Protein AF-A0A7W3Z6T8-F1 (afdb_monomer_lite)

Sequence (327 aa):
MMQKFSSRNRSKIASLLFWIACPLLSFAQSLNQDEVTAVKMWLDEDGDSSLYIKVSAACNNYDSKRAFDYVGLPSSISLKLKNDLVDTTFVYEHPRFESSMLMFYSESVWFKNFEWKQAIFIPLFYCSQKHGATMPLSYLILFDQRMTVVHLTFQCKPEVWGSCKPVFKKRALKAQLTQLPADLQEDFVQYVEKTYTTREDLYPNHMTFKQKKYKDWNLASVVSLVEASYPHELLHRLHTFIEDQKWDLALAYLNEFEYLYVNAEGIVEIAGFRTSKQTYKEQANTMAERMSTQAELVMQQADQYVEQGDFQRAYSLYKAIVETTKP

pLDDT: mean 71.65, std 18.35, range [32.62, 97.56]

Foldseek 3Di:
DDDDDDPVPVVVVVVVCVVVVPPPPPPPPPPVWQKFWAKFWFQFPLGTKIKIKIWTNAADVQPVVCRCVQQVPWIKMKIWIDGPVDTDIDMDIDPRSNFKHKYFAPQPWDWDDDPRWIKIWGKIFIDGPDDDQKGKIWIFIDDPNDTQIFIWIWGFDPDQFTFIATPDDLVVRVVSVVVDDPVVSVVVSVCVRPQRTGNCSRVPNPDDDDRDDDPDPDCVCVLVNLVSHNLLVLLVVLLVCVVVVVLVSNVVSLVVQCVRAQDPVRFGHDGRADADDPVQLVVLVVVLVVCVPQVVVLSVVLNVCSSVRNSSNNSSSSVSSSVNVPD

Structure (mmCIF, N/CA/C/O backbone):
data_AF-A0A7W3Z6T8-F1
#
_entry.id   AF-A0A7W3Z6T8-F1
#
loop_
_atom_site.group_PDB
_atom_site.id
_atom_site.type_symbol
_atom_site.label_atom_id
_atom_site.label_alt_id
_atom_site.label_comp_id
_atom_site.label_asym_id
_atom_site.label_entity_id
_atom_site.label_seq_id
_atom_site.pdbx_PDB_ins_code
_atom_site.Cartn_x
_atom_site.Cartn_y
_atom_site.Cartn_z
_atom_site.occupancy
_atom_site.B_iso_or_equiv
_atom_site.auth_seq_id
_atom_site.auth_comp_id
_atom_site.auth_asym_id
_atom_site.auth_atom_id
_atom_site.pdbx_PDB_model_num
ATOM 1 N N . MET A 1 1 ? 87.100 -26.359 9.145 1.00 40.19 1 MET A N 1
ATOM 2 C CA . MET A 1 1 ? 86.023 -26.284 8.130 1.00 40.19 1 MET A CA 1
ATOM 3 C C . MET A 1 1 ? 84.772 -25.721 8.788 1.00 40.19 1 MET A C 1
ATOM 5 O O . MET A 1 1 ? 84.290 -26.342 9.721 1.00 40.19 1 MET A O 1
ATOM 9 N N . MET A 1 2 ? 84.256 -24.570 8.344 1.00 37.75 2 MET A N 1
ATOM 10 C CA . MET A 1 2 ? 82.961 -24.039 8.803 1.00 37.75 2 MET A CA 1
ATOM 11 C C . MET A 1 2 ? 81.944 -24.174 7.667 1.00 37.75 2 MET A C 1
ATOM 13 O O . MET A 1 2 ? 82.110 -23.550 6.619 1.00 37.75 2 MET A O 1
ATOM 17 N N . GLN A 1 3 ? 80.907 -24.992 7.851 1.00 41.53 3 GLN A N 1
ATOM 18 C CA . GLN A 1 3 ? 79.812 -25.091 6.885 1.00 41.53 3 GLN A CA 1
ATOM 19 C C . GLN A 1 3 ? 78.864 -23.896 7.044 1.00 41.53 3 GLN A C 1
ATOM 21 O O . GLN A 1 3 ? 78.295 -23.667 8.110 1.00 41.53 3 GLN A O 1
ATOM 26 N N . LYS A 1 4 ? 78.685 -23.127 5.964 1.00 43.84 4 LYS A N 1
ATOM 27 C CA . LYS A 1 4 ? 77.699 -22.041 5.898 1.00 43.84 4 LYS A CA 1
ATOM 28 C C . LYS A 1 4 ? 76.288 -22.635 5.881 1.00 43.84 4 LYS A C 1
ATOM 30 O O . LYS A 1 4 ? 75.939 -23.351 4.944 1.00 43.84 4 LYS A O 1
ATOM 35 N N . PHE A 1 5 ? 75.465 -22.297 6.873 1.00 43.94 5 PHE A N 1
ATOM 36 C CA . PHE A 1 5 ? 74.044 -22.647 6.861 1.00 43.94 5 PHE A CA 1
ATOM 37 C C . PHE A 1 5 ? 73.329 -21.978 5.676 1.00 43.94 5 PHE A C 1
ATOM 39 O O . PHE A 1 5 ? 73.454 -20.776 5.445 1.00 43.94 5 PHE A O 1
ATOM 46 N N . SER A 1 6 ? 72.593 -22.785 4.910 1.00 46.56 6 SER A N 1
ATOM 47 C CA . SER A 1 6 ? 71.983 -22.387 3.639 1.00 46.56 6 SER A CA 1
ATOM 48 C C . SER A 1 6 ? 70.834 -21.390 3.820 1.00 46.56 6 SER A C 1
ATOM 50 O O . SER A 1 6 ? 69.877 -21.637 4.555 1.00 46.56 6 SER A O 1
ATOM 52 N N . SER A 1 7 ? 70.877 -20.286 3.070 1.00 53.38 7 SER A N 1
ATOM 53 C CA . SER A 1 7 ? 69.862 -19.222 3.078 1.00 53.38 7 SER A CA 1
ATOM 54 C C . SER A 1 7 ? 68.507 -19.625 2.470 1.00 53.38 7 SE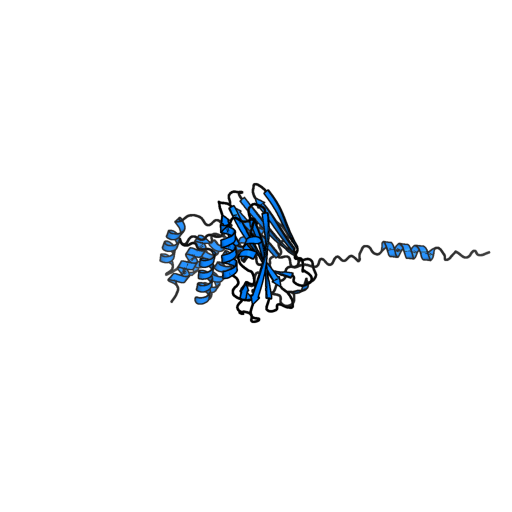R A C 1
ATOM 56 O O . SER A 1 7 ? 67.542 -18.867 2.576 1.00 53.38 7 SER A O 1
ATOM 58 N N . ARG A 1 8 ? 68.387 -20.822 1.873 1.00 47.34 8 ARG A N 1
ATOM 59 C CA . ARG A 1 8 ? 67.175 -21.267 1.152 1.00 47.34 8 ARG A CA 1
ATOM 60 C C . ARG A 1 8 ? 65.932 -21.503 2.023 1.00 47.34 8 ARG A C 1
ATOM 62 O O . ARG A 1 8 ? 64.832 -21.476 1.478 1.00 47.34 8 ARG A O 1
ATOM 69 N N . ASN A 1 9 ? 66.061 -21.673 3.343 1.00 49.31 9 ASN A N 1
ATOM 70 C CA . ASN A 1 9 ? 64.903 -21.951 4.211 1.00 49.31 9 ASN A CA 1
ATOM 71 C C . ASN A 1 9 ? 64.185 -20.709 4.770 1.00 49.31 9 ASN A C 1
ATOM 73 O O . ASN A 1 9 ? 63.045 -20.837 5.208 1.00 49.31 9 ASN A O 1
ATOM 77 N N . ARG A 1 10 ? 64.772 -19.502 4.725 1.00 49.59 10 ARG A N 1
ATOM 78 C CA . ARG A 1 10 ? 64.088 -18.292 5.239 1.00 49.59 10 ARG A CA 1
ATOM 79 C C . ARG A 1 10 ? 62.967 -17.790 4.321 1.00 49.59 10 ARG A C 1
ATOM 81 O O . ARG A 1 10 ? 61.961 -17.297 4.814 1.00 49.59 10 ARG A O 1
ATOM 88 N N . SER A 1 11 ? 63.103 -17.973 3.005 1.00 49.12 11 SER A N 1
ATOM 89 C CA . SER A 1 11 ? 62.093 -17.545 2.024 1.00 49.12 11 SER A CA 1
ATOM 90 C C . SER A 1 11 ? 60.765 -18.305 2.168 1.00 49.12 11 SER A C 1
ATOM 92 O O . SER A 1 11 ? 59.710 -17.679 2.149 1.00 49.12 11 SER A O 1
ATOM 94 N N . LYS A 1 12 ? 60.798 -19.628 2.389 1.00 48.47 12 LYS A N 1
ATOM 95 C CA . LYS A 1 12 ? 59.576 -20.453 2.449 1.00 48.47 12 LYS A CA 1
ATOM 96 C C . LYS A 1 12 ? 58.723 -20.232 3.706 1.00 48.47 12 LYS A C 1
ATOM 98 O O . LYS A 1 12 ? 57.516 -20.436 3.654 1.00 48.47 12 LYS A O 1
ATOM 103 N N . ILE A 1 13 ? 59.329 -19.801 4.815 1.00 54.72 13 ILE A N 1
ATOM 104 C CA . ILE A 1 13 ? 58.609 -19.545 6.075 1.00 54.72 13 ILE A CA 1
ATOM 105 C C . ILE A 1 13 ? 57.831 -18.220 5.999 1.00 54.72 13 ILE A C 1
ATOM 107 O O . ILE A 1 13 ? 56.689 -18.155 6.447 1.00 54.72 13 ILE A O 1
ATOM 111 N N . ALA A 1 14 ? 58.396 -17.192 5.354 1.00 52.91 14 ALA A N 1
ATOM 112 C CA . ALA A 1 14 ? 57.699 -15.925 5.120 1.00 52.91 14 ALA A CA 1
ATOM 113 C C . ALA A 1 14 ? 56.457 -16.095 4.219 1.00 52.91 14 ALA A C 1
ATOM 115 O O . ALA A 1 14 ? 55.422 -15.485 4.475 1.00 52.91 14 ALA A O 1
ATOM 116 N N . SER A 1 15 ? 56.531 -16.969 3.207 1.00 52.62 15 SER A N 1
ATOM 117 C CA . SER A 1 15 ? 55.402 -17.253 2.309 1.00 52.62 15 SER A CA 1
ATOM 118 C C . SER A 1 15 ? 54.229 -17.958 2.998 1.00 52.62 15 SER A C 1
ATOM 120 O O . SER A 1 15 ? 53.085 -17.661 2.668 1.00 52.62 15 SER A O 1
ATOM 122 N N . LEU A 1 16 ? 54.480 -18.862 3.957 1.00 49.38 16 LEU A N 1
ATOM 123 C CA . LEU A 1 16 ? 53.397 -19.537 4.690 1.00 49.38 16 LEU A CA 1
ATOM 124 C C . LEU A 1 16 ? 52.656 -18.588 5.642 1.00 49.38 16 LEU A C 1
ATOM 126 O O . LEU A 1 16 ? 51.436 -18.662 5.752 1.00 49.38 16 LEU A O 1
ATOM 130 N N . LEU A 1 17 ? 53.372 -17.676 6.306 1.00 50.19 17 LEU A N 1
ATOM 131 C CA . LEU A 1 17 ? 52.754 -16.730 7.241 1.00 50.19 17 LEU A CA 1
ATOM 132 C C . LEU A 1 17 ? 51.829 -15.726 6.537 1.00 50.19 17 LEU A C 1
ATOM 134 O O . LEU A 1 17 ? 50.798 -15.367 7.097 1.00 50.19 17 LEU A O 1
ATOM 138 N N . PHE A 1 18 ? 52.130 -15.338 5.293 1.00 47.62 18 PHE A N 1
ATOM 139 C CA . PHE A 1 18 ? 51.265 -14.437 4.519 1.00 47.62 18 PHE A CA 1
ATOM 140 C C . PHE A 1 18 ? 49.927 -15.084 4.106 1.00 47.62 18 PHE A C 1
ATOM 142 O O . PHE A 1 18 ? 48.924 -14.389 3.977 1.00 47.62 18 PHE A O 1
ATOM 149 N N . TRP A 1 19 ? 49.888 -16.413 3.951 1.00 47.66 19 TRP A N 1
ATOM 150 C CA . TRP A 1 19 ? 48.656 -17.161 3.655 1.00 47.66 19 TRP A CA 1
ATOM 151 C C . TRP A 1 19 ? 47.829 -17.505 4.901 1.00 47.66 19 TRP A C 1
ATOM 153 O O . TRP A 1 19 ? 46.618 -17.667 4.801 1.00 47.66 19 TRP A O 1
ATOM 163 N N . ILE A 1 20 ? 48.454 -17.584 6.079 1.00 51.84 20 ILE A N 1
ATOM 164 C CA . ILE A 1 20 ? 47.760 -17.872 7.348 1.00 51.84 20 ILE A CA 1
ATOM 165 C C . ILE A 1 20 ? 47.212 -16.583 7.998 1.00 51.84 20 ILE A C 1
ATOM 167 O O . ILE A 1 20 ? 46.232 -16.634 8.737 1.00 51.84 20 ILE A O 1
ATOM 171 N N . ALA A 1 21 ? 47.787 -15.415 7.693 1.00 45.81 21 ALA A N 1
ATOM 172 C CA . ALA A 1 21 ? 47.420 -14.134 8.307 1.00 45.81 21 ALA A CA 1
ATOM 173 C C . ALA A 1 21 ? 46.297 -13.342 7.597 1.00 45.81 21 ALA A C 1
ATOM 175 O O . ALA A 1 21 ? 46.025 -12.215 8.005 1.00 45.81 21 ALA A O 1
ATOM 176 N N . CYS A 1 22 ? 45.638 -13.886 6.562 1.00 48.16 22 CYS A N 1
ATOM 177 C CA . CYS A 1 22 ? 44.623 -13.151 5.784 1.00 48.16 22 CYS A CA 1
ATOM 178 C C . CYS A 1 22 ? 43.177 -13.726 5.704 1.00 48.16 22 CYS A C 1
ATOM 180 O O . CYS A 1 22 ? 42.496 -13.446 4.719 1.00 48.16 22 CYS A O 1
ATOM 182 N N . PRO A 1 23 ? 42.623 -14.456 6.701 1.00 43.19 23 PRO A N 1
ATOM 183 C CA . PRO A 1 23 ? 41.180 -14.730 6.744 1.00 43.19 23 PRO A CA 1
ATOM 184 C C . PRO A 1 23 ? 40.357 -13.629 7.452 1.00 43.19 23 PRO A C 1
ATOM 186 O O . PRO A 1 23 ? 39.137 -13.732 7.507 1.00 43.19 23 PRO A O 1
ATOM 189 N N . LEU A 1 24 ? 40.990 -12.583 8.007 1.00 45.53 24 LEU A N 1
ATOM 190 C CA . LEU A 1 24 ? 40.349 -11.624 8.932 1.00 45.53 24 LEU A CA 1
ATOM 191 C C . LEU A 1 24 ? 40.159 -10.192 8.397 1.00 45.53 24 LEU A C 1
ATOM 193 O O . LEU A 1 24 ? 39.730 -9.322 9.148 1.00 45.53 24 LEU A O 1
ATOM 197 N N . LEU A 1 25 ? 40.430 -9.935 7.110 1.00 40.38 25 LEU A N 1
ATOM 198 C CA . LEU A 1 25 ? 40.068 -8.664 6.450 1.00 40.38 25 LEU A CA 1
ATOM 199 C C . LEU A 1 25 ? 38.878 -8.781 5.491 1.00 40.38 25 LEU A C 1
ATOM 201 O O . LEU A 1 25 ? 38.526 -7.811 4.827 1.00 40.38 25 LEU A O 1
ATOM 205 N N . SER A 1 26 ? 38.155 -9.904 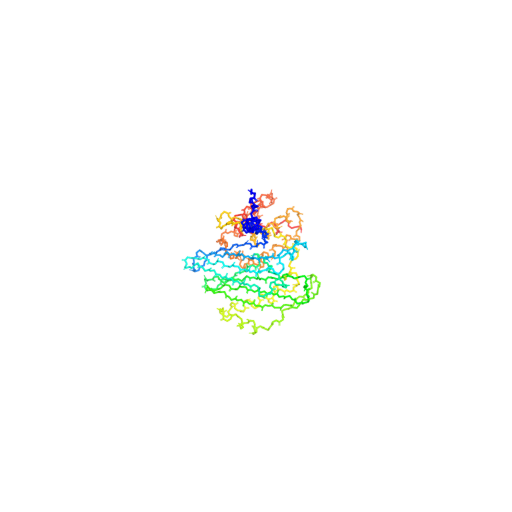5.538 1.00 37.19 26 SER A N 1
ATOM 206 C CA . SER A 1 26 ? 36.713 -9.871 5.275 1.00 37.19 26 SER A CA 1
ATOM 207 C C . SER A 1 26 ? 35.999 -9.253 6.479 1.00 37.19 26 SER A C 1
ATOM 209 O O . SER A 1 26 ? 35.209 -9.907 7.159 1.00 37.19 26 SER A O 1
ATOM 211 N N . PHE A 1 27 ? 36.241 -7.957 6.713 1.00 36.41 27 PHE A N 1
ATOM 212 C CA . PHE A 1 27 ? 35.174 -7.117 7.236 1.00 36.41 27 PHE A CA 1
ATOM 213 C C . PHE A 1 27 ? 34.087 -7.132 6.166 1.00 36.41 27 PHE A C 1
ATOM 215 O O . PHE A 1 27 ? 34.045 -6.279 5.280 1.00 36.41 27 PHE A O 1
ATOM 222 N N . ALA A 1 28 ? 33.192 -8.114 6.269 1.00 35.88 28 ALA A N 1
ATOM 223 C CA . ALA A 1 28 ? 31.817 -7.893 5.897 1.00 35.88 28 ALA A CA 1
ATOM 224 C C . ALA A 1 28 ? 31.362 -6.709 6.753 1.00 35.88 28 ALA A C 1
ATOM 226 O O . ALA A 1 28 ? 30.922 -6.874 7.891 1.00 35.88 28 ALA A O 1
ATOM 227 N N . GLN A 1 29 ? 31.544 -5.495 6.226 1.00 32.81 29 GLN A N 1
ATOM 228 C CA . GLN A 1 29 ? 30.722 -4.381 6.636 1.00 32.81 29 GLN A CA 1
ATOM 229 C C . GLN A 1 29 ? 29.305 -4.885 6.412 1.00 32.81 29 GLN A C 1
ATOM 231 O O . GLN A 1 29 ? 28.879 -5.051 5.268 1.00 32.81 29 GLN A O 1
ATOM 236 N N . SER A 1 30 ? 28.604 -5.198 7.501 1.00 38.06 30 SER A N 1
ATOM 237 C CA . SER A 1 30 ? 27.161 -5.297 7.463 1.00 38.06 30 SER A CA 1
ATOM 238 C C . SER A 1 30 ? 26.685 -3.895 7.117 1.00 38.06 30 SER A C 1
ATOM 240 O O . SER A 1 30 ? 26.469 -3.056 7.991 1.00 38.06 30 SER A O 1
ATOM 242 N N . LEU A 1 31 ? 26.614 -3.624 5.809 1.00 42.00 31 LEU A N 1
ATOM 243 C CA . LEU A 1 31 ? 25.870 -2.512 5.252 1.00 42.00 31 LEU A CA 1
ATOM 244 C C . LEU A 1 31 ? 24.518 -2.605 5.933 1.00 42.00 31 LEU A C 1
ATOM 246 O O . LEU A 1 31 ? 23.788 -3.579 5.754 1.00 42.00 31 LEU A O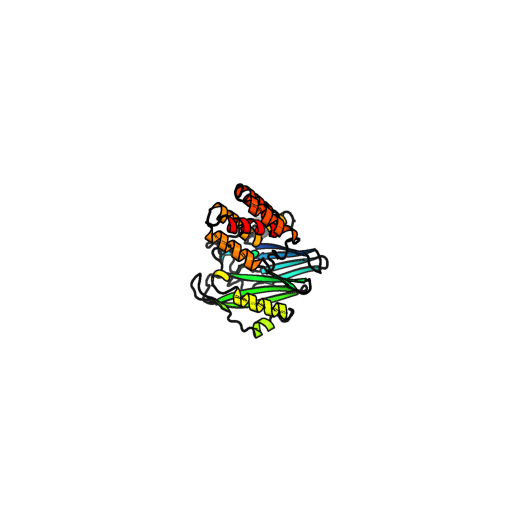 1
ATOM 250 N N . ASN A 1 32 ? 24.284 -1.658 6.839 1.00 44.72 32 ASN A N 1
ATOM 251 C CA . ASN A 1 32 ? 23.162 -1.669 7.760 1.00 44.72 32 ASN A CA 1
ATOM 252 C C . ASN A 1 32 ? 21.951 -1.168 6.981 1.00 44.72 32 ASN A C 1
ATOM 254 O O . ASN A 1 32 ? 21.430 -0.086 7.236 1.00 44.72 32 ASN A O 1
ATOM 258 N N . GLN A 1 33 ? 21.619 -1.946 5.952 1.00 55.56 33 GLN A N 1
ATOM 259 C CA . GLN A 1 33 ? 20.765 -1.588 4.846 1.00 55.56 33 GLN A CA 1
ATOM 260 C C . GLN A 1 33 ? 19.414 -1.186 5.415 1.00 55.56 33 GLN A C 1
ATOM 262 O O . GLN A 1 33 ? 18.925 -1.776 6.389 1.00 55.56 33 GLN A O 1
ATOM 267 N N . ASP A 1 34 ? 18.834 -0.127 4.869 1.00 60.03 34 ASP A N 1
ATOM 268 C CA . ASP A 1 34 ? 17.498 0.260 5.278 1.00 60.03 34 ASP A CA 1
ATOM 269 C C . ASP A 1 34 ? 16.515 -0.733 4.656 1.00 60.03 34 ASP A C 1
ATOM 271 O O . ASP A 1 34 ? 16.289 -0.792 3.446 1.00 60.03 34 ASP A O 1
ATOM 275 N N . GLU A 1 35 ? 16.038 -1.617 5.530 1.00 66.62 35 GLU A N 1
ATOM 276 C CA . GLU A 1 35 ? 15.013 -2.605 5.252 1.00 66.62 35 GLU A CA 1
ATOM 277 C C . GLU A 1 35 ? 13.684 -2.067 5.771 1.00 66.62 35 GLU A C 1
ATOM 279 O O . GLU A 1 35 ? 13.555 -1.765 6.962 1.00 66.62 35 GLU A O 1
ATOM 284 N N . VAL A 1 36 ? 12.683 -1.981 4.898 1.00 69.06 36 VAL A N 1
ATOM 285 C CA . VAL A 1 36 ? 11.308 -1.695 5.322 1.00 69.06 36 VAL A CA 1
ATOM 286 C C . VAL A 1 36 ? 10.607 -3.025 5.538 1.00 69.06 36 VAL A C 1
ATOM 288 O O . VAL A 1 36 ? 10.635 -3.896 4.671 1.00 69.06 36 VAL A O 1
ATOM 291 N N . THR A 1 37 ? 9.991 -3.194 6.703 1.00 67.94 37 THR A N 1
ATOM 292 C CA . THR A 1 37 ? 9.252 -4.407 7.063 1.00 67.94 37 THR A CA 1
ATOM 293 C C . THR A 1 37 ? 7.859 -4.036 7.545 1.00 67.94 37 THR A C 1
ATOM 295 O O . THR A 1 37 ? 7.690 -3.097 8.318 1.00 67.94 37 THR A O 1
ATOM 298 N N . ALA A 1 38 ? 6.856 -4.760 7.059 1.00 67.44 38 ALA A N 1
ATOM 299 C CA . ALA A 1 38 ? 5.456 -4.570 7.412 1.00 67.44 38 ALA A CA 1
ATOM 300 C C . ALA A 1 38 ? 4.749 -5.923 7.456 1.00 67.44 38 ALA A C 1
ATOM 302 O O . ALA A 1 38 ? 5.178 -6.876 6.809 1.00 67.44 38 ALA A O 1
ATOM 303 N N . VAL A 1 39 ? 3.654 -6.013 8.201 1.00 64.56 39 VAL A N 1
ATOM 304 C CA . VAL A 1 39 ? 2.819 -7.214 8.249 1.00 64.56 39 VAL A CA 1
ATOM 305 C C . VAL A 1 39 ? 1.359 -6.784 8.199 1.00 64.56 39 VAL A C 1
ATOM 307 O O . VAL A 1 39 ? 0.977 -5.786 8.808 1.00 64.56 39 VAL A O 1
ATOM 310 N N . LYS A 1 40 ? 0.550 -7.520 7.445 1.00 67.06 40 LYS A N 1
ATOM 311 C CA . LYS A 1 40 ? -0.906 -7.390 7.385 1.00 67.06 40 LYS A CA 1
ATOM 312 C C . LYS A 1 40 ? -1.511 -8.736 7.778 1.00 67.06 40 LYS A C 1
ATOM 314 O O . LYS A 1 40 ? -0.912 -9.772 7.507 1.00 67.06 40 LYS A O 1
ATOM 319 N N . MET A 1 41 ? -2.670 -8.734 8.415 1.00 62.47 41 MET A N 1
ATOM 320 C CA . MET A 1 41 ? -3.405 -9.944 8.804 1.00 62.47 41 MET A CA 1
ATOM 321 C C . MET A 1 41 ? -4.871 -9.733 8.458 1.00 62.47 41 MET A C 1
ATOM 323 O O . MET A 1 41 ? -5.297 -8.587 8.466 1.00 62.47 41 MET A O 1
ATOM 327 N N . TRP A 1 42 ? -5.625 -10.775 8.123 1.00 64.06 42 TRP A N 1
ATOM 328 C CA . TRP A 1 42 ? -7.067 -10.704 7.866 1.00 64.06 42 TRP A CA 1
ATOM 329 C C . TRP A 1 42 ? -7.713 -12.081 8.030 1.00 64.06 42 TRP A C 1
ATOM 331 O O . TRP A 1 42 ? -7.021 -13.082 8.164 1.00 64.06 42 TRP A O 1
ATOM 341 N N . LEU A 1 43 ? -9.043 -12.114 8.011 1.00 61.75 43 LEU A N 1
ATOM 342 C CA . LEU A 1 43 ? -9.836 -13.339 7.986 1.00 61.75 43 LEU A CA 1
ATOM 343 C C . LEU A 1 43 ? -10.633 -13.363 6.680 1.00 61.75 43 LEU A C 1
ATOM 345 O O . LEU A 1 43 ? -11.324 -12.389 6.366 1.00 61.75 43 LEU A O 1
ATOM 349 N N . ASP A 1 44 ? -10.513 -14.446 5.923 1.00 66.75 44 ASP A N 1
ATOM 350 C CA . ASP A 1 44 ? -11.252 -14.705 4.684 1.00 66.75 44 ASP A CA 1
ATOM 351 C C . ASP A 1 44 ? -11.614 -16.199 4.557 1.00 66.75 44 ASP A C 1
ATOM 353 O O . ASP A 1 44 ? -11.540 -16.933 5.544 1.00 66.75 44 ASP A O 1
ATOM 357 N N . GLU A 1 45 ? -12.082 -16.656 3.389 1.00 74.38 45 GLU A N 1
ATOM 358 C CA . GLU A 1 45 ? -12.453 -18.070 3.177 1.00 74.38 45 GLU A CA 1
ATOM 359 C C . GLU A 1 45 ? -11.283 -19.046 3.435 1.00 74.38 45 GLU A C 1
ATOM 361 O O . GLU A 1 45 ? -11.512 -20.173 3.878 1.00 74.38 45 GLU A O 1
ATOM 366 N N . ASP A 1 46 ? -10.035 -18.602 3.244 1.00 73.00 46 ASP A N 1
ATOM 367 C CA . ASP A 1 46 ? -8.824 -19.393 3.497 1.00 73.00 46 ASP A CA 1
ATOM 368 C C . ASP A 1 46 ? -8.393 -19.401 4.994 1.00 73.00 46 ASP A C 1
ATOM 370 O O . ASP A 1 46 ? -7.355 -19.982 5.336 1.00 73.00 46 ASP A O 1
ATOM 374 N N . GLY A 1 47 ? -9.170 -18.780 5.895 1.00 67.69 47 GLY A N 1
ATOM 375 C CA . GLY A 1 47 ? -8.944 -18.780 7.347 1.00 67.69 47 GLY A CA 1
ATOM 376 C C . GLY A 1 47 ? -8.172 -17.567 7.880 1.00 67.69 47 GLY A C 1
ATOM 377 O O . GLY A 1 47 ? -8.265 -16.464 7.334 1.00 67.69 47 GLY A O 1
ATOM 378 N N . ASP A 1 48 ? -7.440 -17.751 8.986 1.00 68.62 48 ASP A N 1
ATOM 379 C CA . ASP A 1 48 ? -6.627 -16.685 9.599 1.00 68.62 48 ASP A CA 1
ATOM 380 C C . ASP A 1 48 ? -5.373 -16.412 8.740 1.00 68.62 48 ASP A C 1
ATOM 382 O O . ASP A 1 48 ? -4.312 -17.031 8.877 1.00 68.62 48 ASP A O 1
ATOM 386 N N . SER A 1 49 ? -5.507 -15.452 7.829 1.00 72.38 49 SER A N 1
ATOM 387 C CA . SER A 1 49 ? -4.514 -15.077 6.829 1.00 72.38 49 SER A CA 1
ATOM 388 C C . SER A 1 49 ? -3.541 -13.996 7.327 1.00 72.38 49 SER A C 1
ATOM 390 O O . SER A 1 49 ? -3.884 -13.070 8.066 1.00 72.38 49 SER A O 1
ATOM 392 N N . SER A 1 50 ? -2.285 -14.080 6.887 1.00 75.06 50 SER A N 1
ATOM 393 C CA . SER A 1 50 ? -1.202 -13.154 7.230 1.00 75.06 50 SER A CA 1
ATOM 394 C C . SER A 1 50 ? -0.237 -12.952 6.061 1.00 75.06 50 SER A C 1
ATOM 396 O O . SER A 1 50 ? 0.191 -13.902 5.410 1.00 75.06 50 SER A O 1
ATOM 398 N N . LEU A 1 51 ? 0.134 -11.700 5.799 1.00 82.12 51 LEU A N 1
ATOM 399 C CA . LEU A 1 51 ? 1.110 -11.294 4.793 1.00 82.12 51 LEU A CA 1
ATOM 400 C C . LEU A 1 51 ? 2.244 -10.527 5.465 1.00 82.12 51 LEU A C 1
ATOM 402 O O . LEU A 1 51 ? 2.048 -9.412 5.943 1.00 82.12 51 LEU A O 1
ATOM 406 N N . TYR A 1 52 ? 3.444 -11.089 5.432 1.00 80.25 52 TYR A N 1
ATOM 407 C CA . TYR A 1 52 ? 4.669 -10.409 5.832 1.00 80.25 52 TYR A CA 1
ATOM 408 C C . TYR A 1 52 ? 5.338 -9.813 4.595 1.00 80.25 52 TYR A C 1
ATOM 410 O O . TYR A 1 52 ? 5.461 -10.476 3.567 1.00 80.25 52 TYR A O 1
ATOM 418 N N . ILE A 1 53 ? 5.790 -8.571 4.704 1.00 81.56 53 ILE A N 1
ATOM 419 C CA . ILE A 1 53 ? 6.392 -7.786 3.631 1.00 81.56 53 ILE A CA 1
ATOM 420 C C . ILE A 1 53 ? 7.772 -7.329 4.094 1.00 81.56 53 ILE A C 1
ATOM 422 O O . ILE A 1 53 ? 7.904 -6.744 5.170 1.00 81.56 53 ILE A O 1
ATOM 426 N N . LYS A 1 54 ? 8.800 -7.560 3.276 1.00 82.19 54 LYS A N 1
ATOM 427 C CA . LYS A 1 54 ? 10.164 -7.071 3.504 1.00 82.19 54 LYS A CA 1
ATOM 428 C C . LYS A 1 54 ? 10.735 -6.483 2.220 1.00 82.19 54 LYS A C 1
ATOM 430 O O . LYS A 1 54 ? 10.809 -7.192 1.225 1.00 82.19 54 LYS A O 1
ATOM 435 N N . VAL A 1 55 ? 11.197 -5.236 2.260 1.00 83.00 55 VAL A N 1
ATOM 436 C CA . VAL A 1 55 ? 11.861 -4.544 1.144 1.00 83.00 55 VAL A CA 1
ATOM 437 C C . VAL A 1 55 ? 13.328 -4.312 1.487 1.00 83.00 55 VAL A C 1
ATOM 439 O O . VAL A 1 55 ? 13.624 -3.730 2.528 1.00 83.00 55 VAL A O 1
ATOM 442 N N . SER A 1 56 ? 14.238 -4.771 0.629 1.00 81.25 56 SER A N 1
ATOM 443 C CA . SER A 1 56 ? 15.689 -4.586 0.741 1.00 81.25 56 SER A CA 1
ATOM 444 C C . SER A 1 56 ? 16.171 -3.408 -0.111 1.00 81.25 56 SER A C 1
ATOM 446 O O . SER A 1 56 ? 15.563 -3.061 -1.130 1.00 81.25 56 SER A O 1
ATOM 448 N N . ALA A 1 57 ? 17.284 -2.792 0.305 1.00 75.88 57 ALA A N 1
ATOM 449 C CA . ALA A 1 57 ? 17.826 -1.581 -0.320 1.00 75.88 57 ALA A CA 1
ATOM 450 C C . ALA A 1 57 ? 16.751 -0.495 -0.516 1.00 75.88 57 ALA A C 1
ATOM 452 O O . ALA A 1 57 ? 16.711 0.157 -1.559 1.00 75.88 57 ALA A O 1
ATOM 453 N N . ALA A 1 58 ? 15.832 -0.352 0.441 1.00 76.50 58 ALA A N 1
ATOM 454 C CA . ALA A 1 58 ? 14.739 0.595 0.313 1.00 76.50 58 ALA A CA 1
ATOM 455 C C . ALA A 1 58 ? 15.278 2.019 0.473 1.00 76.50 58 ALA A C 1
ATOM 457 O O . ALA A 1 58 ? 16.152 2.270 1.305 1.00 76.50 58 ALA A O 1
ATOM 458 N N . CYS A 1 59 ? 14.755 2.964 -0.302 1.00 76.69 59 CYS A N 1
ATOM 459 C CA . CYS A 1 59 ? 15.046 4.371 -0.063 1.00 76.69 59 CYS A CA 1
ATOM 460 C C . CYS A 1 59 ? 14.055 4.997 0.899 1.00 76.69 59 CYS A C 1
ATOM 462 O O . CYS A 1 59 ? 12.874 4.654 0.962 1.00 76.69 59 CYS A O 1
ATOM 464 N N . ASN A 1 60 ? 14.578 5.980 1.615 1.00 68.94 60 ASN A N 1
ATOM 465 C CA . ASN A 1 60 ? 13.833 6.860 2.482 1.00 68.94 60 ASN A CA 1
ATOM 466 C C . ASN A 1 60 ? 13.984 8.275 1.913 1.00 68.94 60 ASN A C 1
ATOM 468 O O . ASN A 1 60 ? 15.032 8.899 2.069 1.00 68.94 60 ASN A O 1
ATOM 472 N N . ASN A 1 61 ? 12.966 8.761 1.202 1.00 64.19 61 ASN A N 1
ATOM 473 C CA . ASN A 1 61 ? 12.990 10.087 0.582 1.00 64.19 61 ASN A CA 1
ATOM 474 C C . ASN A 1 61 ? 12.955 11.240 1.606 1.00 64.19 61 ASN A C 1
ATOM 476 O O . ASN A 1 61 ? 13.283 12.370 1.246 1.00 64.19 61 ASN A O 1
ATOM 480 N N . TYR A 1 62 ? 12.636 10.958 2.875 1.00 59.78 62 TYR A N 1
ATOM 481 C CA . TYR A 1 62 ? 12.667 11.930 3.971 1.00 59.78 62 TYR A CA 1
ATOM 482 C C . TYR A 1 62 ? 14.094 12.196 4.475 1.00 59.78 62 TYR A C 1
ATOM 484 O O . TYR A 1 62 ? 14.439 13.344 4.770 1.00 59.78 62 TYR A O 1
ATOM 492 N N . ASP A 1 63 ? 14.966 11.179 4.514 1.00 57.47 63 ASP A N 1
ATOM 493 C CA . ASP A 1 63 ? 16.403 11.394 4.726 1.00 57.47 63 ASP A CA 1
ATOM 494 C C . ASP A 1 63 ? 17.075 11.773 3.401 1.00 57.47 63 ASP A C 1
ATOM 496 O O . ASP A 1 63 ? 17.750 10.975 2.755 1.00 57.47 63 ASP A O 1
ATOM 500 N N . SER A 1 64 ? 16.913 13.033 2.995 1.00 57.62 64 SER A N 1
ATOM 501 C CA . SER A 1 64 ? 17.504 13.580 1.762 1.00 57.62 64 SER A CA 1
ATOM 502 C C . SER A 1 64 ? 19.031 13.436 1.655 1.00 57.62 64 SER A C 1
ATOM 504 O O . SER A 1 64 ? 19.573 13.587 0.560 1.00 57.62 64 SER A O 1
ATOM 506 N N . LYS A 1 65 ? 19.736 13.125 2.755 1.00 60.69 65 LYS A N 1
ATOM 507 C CA . LYS A 1 65 ? 21.177 12.828 2.745 1.00 60.69 65 LYS A CA 1
ATOM 508 C C . LYS A 1 65 ? 21.480 11.362 2.440 1.00 60.69 65 LYS A C 1
ATOM 510 O O . LYS A 1 65 ? 22.582 11.100 1.977 1.00 60.69 65 LYS A O 1
ATOM 515 N N . ARG A 1 66 ? 20.533 10.452 2.699 1.00 62.75 66 ARG A N 1
ATOM 516 C CA . ARG A 1 66 ? 20.675 8.992 2.547 1.00 62.75 66 ARG A CA 1
ATOM 517 C C . ARG A 1 66 ? 19.713 8.338 1.559 1.00 62.75 66 ARG A C 1
ATOM 519 O O . ARG A 1 66 ? 19.833 7.146 1.292 1.00 62.75 66 ARG A O 1
ATOM 526 N N . ALA A 1 67 ? 18.794 9.102 0.971 1.00 62.03 67 ALA A N 1
ATOM 527 C CA . ALA A 1 67 ? 17.776 8.627 0.030 1.00 62.03 67 ALA A CA 1
ATOM 528 C C . ALA A 1 67 ? 18.331 7.807 -1.153 1.00 62.03 67 ALA A C 1
ATOM 530 O O . ALA A 1 67 ? 17.576 7.087 -1.801 1.00 62.03 67 ALA A O 1
ATOM 531 N N . PHE A 1 68 ? 19.637 7.906 -1.430 1.00 69.56 68 PHE A N 1
ATOM 532 C CA . PHE A 1 68 ? 20.330 7.213 -2.515 1.00 69.56 68 PHE A CA 1
ATOM 533 C C . PHE A 1 68 ? 21.570 6.413 -2.064 1.00 69.56 68 PHE A C 1
ATOM 535 O O . PHE A 1 68 ? 22.334 5.975 -2.923 1.00 69.56 68 PHE A O 1
ATOM 542 N N . ASP A 1 69 ? 21.775 6.198 -0.756 1.00 68.19 69 ASP A N 1
ATOM 543 C CA . ASP A 1 69 ? 22.977 5.537 -0.197 1.00 68.19 69 ASP A CA 1
ATOM 544 C C . ASP A 1 69 ? 23.161 4.084 -0.671 1.00 68.19 69 ASP A C 1
ATOM 546 O O . ASP A 1 69 ? 24.269 3.550 -0.625 1.00 68.19 69 ASP A O 1
ATOM 550 N N . TYR A 1 70 ? 22.085 3.445 -1.143 1.00 68.25 70 TYR A N 1
ATOM 551 C CA . TYR A 1 70 ? 22.081 2.052 -1.593 1.00 68.25 70 TYR A CA 1
ATOM 552 C C . TYR A 1 70 ? 21.760 1.889 -3.093 1.00 68.25 70 TYR A C 1
ATOM 554 O O . TYR A 1 70 ? 21.439 0.782 -3.526 1.00 68.25 70 TYR A O 1
ATOM 562 N N . VAL A 1 71 ? 21.845 2.956 -3.906 1.00 75.00 71 VAL A N 1
ATOM 563 C CA . VAL A 1 71 ? 21.756 2.830 -5.378 1.00 75.00 71 VAL A CA 1
ATOM 564 C C . VAL A 1 71 ? 22.901 1.935 -5.863 1.00 75.00 71 VAL A C 1
ATOM 566 O O . VAL A 1 71 ? 24.047 2.131 -5.463 1.00 75.00 71 VAL A O 1
ATOM 569 N N . GLY A 1 72 ? 22.597 0.947 -6.709 1.00 74.94 72 GLY A N 1
ATOM 570 C CA . GLY A 1 72 ? 23.559 -0.087 -7.116 1.00 74.94 72 GLY A CA 1
ATOM 571 C C . GLY A 1 72 ? 23.573 -1.338 -6.232 1.00 74.94 72 GLY A C 1
ATOM 572 O O . GLY A 1 72 ? 24.173 -2.338 -6.615 1.00 74.94 72 GLY A O 1
ATOM 573 N N . LEU A 1 73 ? 22.871 -1.352 -5.091 1.00 82.69 73 LEU A N 1
ATOM 574 C CA . LEU A 1 73 ? 22.623 -2.595 -4.353 1.00 82.69 73 LEU A CA 1
ATOM 575 C C . LEU A 1 73 ? 21.333 -3.269 -4.846 1.00 82.69 73 LEU A C 1
ATOM 577 O O . LEU A 1 73 ? 20.345 -2.566 -5.065 1.00 82.69 73 LEU A O 1
ATOM 581 N N . PRO A 1 74 ? 21.292 -4.612 -4.977 1.00 83.44 74 PRO A N 1
ATOM 582 C CA . PRO A 1 74 ? 20.077 -5.341 -5.329 1.00 83.44 74 PRO A CA 1
ATOM 583 C C . PRO A 1 74 ? 18.913 -4.995 -4.396 1.00 83.44 74 PRO A C 1
ATOM 585 O O . PRO A 1 74 ? 18.921 -5.335 -3.214 1.00 83.44 74 PRO A O 1
ATOM 588 N N . SER A 1 75 ? 17.915 -4.305 -4.949 1.00 86.75 75 SER A N 1
ATOM 589 C CA . SER A 1 75 ? 16.678 -3.953 -4.256 1.00 86.75 75 SER A CA 1
ATOM 590 C C . SER A 1 75 ? 15.598 -4.960 -4.624 1.00 86.75 75 SER A C 1
ATOM 592 O O . SER A 1 75 ? 15.344 -5.215 -5.804 1.00 86.75 75 SER A O 1
ATOM 594 N N . SER A 1 76 ? 14.970 -5.554 -3.620 1.00 90.94 76 SER A N 1
ATOM 595 C CA . SER A 1 76 ? 13.920 -6.552 -3.792 1.00 90.94 76 SER A CA 1
ATOM 596 C C . SER A 1 76 ? 12.826 -6.378 -2.753 1.00 90.94 76 SER A C 1
ATOM 598 O O . SER A 1 76 ? 13.019 -5.745 -1.717 1.00 90.94 76 SER A O 1
ATOM 600 N N . ILE A 1 77 ? 11.667 -6.963 -3.022 1.00 93.19 77 ILE A N 1
ATOM 601 C CA . ILE A 1 77 ? 10.599 -7.145 -2.045 1.00 93.19 77 ILE A CA 1
ATOM 602 C C . ILE A 1 77 ? 10.271 -8.632 -1.951 1.00 93.19 77 ILE A C 1
ATOM 604 O O . ILE A 1 77 ? 10.075 -9.312 -2.959 1.00 93.19 77 ILE A O 1
ATOM 608 N N . SER A 1 78 ? 10.244 -9.127 -0.721 1.00 92.06 78 SER A N 1
ATOM 609 C CA . SER A 1 78 ? 9.840 -10.476 -0.355 1.00 92.06 78 SER A CA 1
ATOM 610 C C . SER A 1 78 ? 8.495 -10.408 0.359 1.00 92.06 78 SER A C 1
ATOM 612 O O . SER A 1 78 ? 8.291 -9.572 1.243 1.00 92.06 78 SER A O 1
ATOM 614 N N . LEU A 1 79 ? 7.579 -11.273 -0.061 1.00 93.75 79 LEU A N 1
ATOM 615 C CA . LEU A 1 79 ? 6.207 -11.370 0.410 1.00 93.75 79 LEU A CA 1
ATOM 616 C C . LEU A 1 79 ? 5.982 -12.787 0.922 1.00 93.75 79 LEU A C 1
ATOM 618 O O . LEU A 1 79 ? 6.041 -13.728 0.135 1.00 93.75 79 LEU A O 1
ATOM 622 N N . LYS A 1 80 ? 5.704 -12.956 2.212 1.00 91.31 80 LYS A N 1
ATOM 623 C CA . LYS A 1 80 ? 5.349 -14.255 2.787 1.00 91.31 80 LYS A CA 1
ATOM 624 C C . LYS A 1 80 ? 3.867 -14.264 3.145 1.00 91.31 80 LYS A C 1
ATOM 626 O O . LYS A 1 80 ? 3.476 -13.613 4.110 1.00 91.31 80 LYS A O 1
ATOM 631 N N . LEU A 1 81 ? 3.068 -14.986 2.366 1.00 91.19 81 LEU A N 1
ATOM 632 C CA . LEU A 1 81 ? 1.643 -15.211 2.595 1.00 91.19 81 LEU A CA 1
ATOM 633 C C . LEU A 1 81 ? 1.463 -16.528 3.357 1.00 91.19 81 LEU A C 1
ATOM 635 O O . LEU A 1 81 ? 1.900 -17.573 2.880 1.00 91.19 81 LEU A O 1
ATOM 639 N N . LYS A 1 82 ? 0.814 -16.482 4.517 1.00 85.12 82 LYS A N 1
ATOM 640 C CA . LYS A 1 82 ? 0.485 -17.652 5.330 1.00 85.12 82 LYS A CA 1
ATOM 641 C C . LYS A 1 82 ? -0.971 -17.588 5.787 1.00 85.12 82 LYS A C 1
ATOM 643 O O . LYS A 1 82 ? -1.341 -16.620 6.444 1.00 85.12 82 LYS A O 1
ATOM 648 N N . ASN A 1 83 ? -1.735 -18.637 5.512 1.00 81.88 83 ASN A N 1
ATOM 649 C CA . ASN A 1 83 ? -3.087 -18.878 6.020 1.00 81.88 83 ASN A CA 1
ATOM 650 C C . ASN A 1 83 ? -3.220 -20.338 6.502 1.00 81.88 83 ASN A C 1
ATOM 652 O O . ASN A 1 83 ? -2.204 -21.027 6.640 1.00 81.88 83 ASN A O 1
ATOM 656 N N . ASP A 1 84 ? -4.435 -20.811 6.791 1.00 76.75 84 ASP A N 1
ATOM 657 C CA . ASP A 1 84 ? -4.649 -22.175 7.305 1.00 76.75 84 ASP A CA 1
ATOM 658 C C . ASP A 1 84 ? -4.402 -23.263 6.244 1.00 76.75 84 ASP A C 1
ATOM 660 O O . ASP A 1 84 ? -4.142 -24.422 6.579 1.00 76.75 84 ASP A O 1
ATOM 664 N N . LEU A 1 85 ? -4.441 -22.895 4.959 1.00 80.75 85 LEU A N 1
ATOM 665 C CA . LEU A 1 85 ? -4.251 -23.803 3.829 1.00 80.75 85 LEU A CA 1
ATOM 666 C C . LEU A 1 85 ? -2.797 -23.841 3.330 1.00 80.75 85 LEU A C 1
ATOM 668 O O . LEU A 1 85 ? -2.338 -24.883 2.856 1.00 80.75 85 LEU A O 1
ATOM 672 N N . VAL A 1 86 ? -2.080 -22.711 3.382 1.00 82.62 86 VAL A N 1
ATOM 673 C CA . VAL A 1 86 ? -0.831 -22.488 2.635 1.00 82.62 86 VAL A CA 1
ATOM 674 C C . VAL A 1 86 ? 0.153 -21.577 3.378 1.00 82.62 86 VAL A C 1
ATOM 676 O O . VAL A 1 86 ? -0.222 -20.581 3.985 1.00 82.62 86 VAL A O 1
ATOM 679 N N . ASP A 1 87 ? 1.450 -21.872 3.239 1.00 92.25 87 ASP A N 1
ATOM 680 C CA . ASP A 1 87 ? 2.567 -20.959 3.517 1.00 92.25 87 ASP A CA 1
ATOM 681 C C . ASP A 1 87 ? 3.396 -20.807 2.221 1.00 92.25 87 ASP A C 1
ATOM 683 O O . ASP A 1 87 ? 4.046 -21.755 1.778 1.00 92.25 87 ASP A O 1
ATOM 687 N N . THR A 1 88 ? 3.319 -19.642 1.566 1.00 92.25 88 THR A N 1
ATOM 688 C CA . THR A 1 88 ? 3.990 -19.338 0.287 1.00 92.25 88 THR A CA 1
ATOM 689 C C . THR A 1 88 ? 4.818 -18.061 0.380 1.00 92.25 88 THR A C 1
ATOM 691 O O . THR A 1 88 ? 4.398 -17.057 0.951 1.00 92.25 88 THR A O 1
ATOM 694 N N . THR A 1 89 ? 6.000 -18.074 -0.242 1.00 94.56 89 THR A N 1
ATOM 695 C CA . THR A 1 89 ? 6.856 -16.890 -0.396 1.00 94.56 89 THR A CA 1
ATOM 696 C C . THR A 1 89 ? 6.947 -16.478 -1.864 1.00 94.56 89 THR A C 1
ATOM 698 O O . THR A 1 89 ? 7.268 -17.301 -2.719 1.00 94.56 89 THR A O 1
ATOM 701 N N . PHE A 1 90 ? 6.730 -15.195 -2.145 1.00 95.94 90 PHE A N 1
ATOM 702 C CA . PHE A 1 90 ? 6.985 -14.557 -3.435 1.00 95.94 90 PHE A CA 1
ATOM 703 C C . PHE A 1 90 ? 8.133 -13.556 -3.300 1.00 95.94 90 PHE A C 1
ATOM 705 O O . PHE A 1 90 ? 8.292 -12.921 -2.258 1.00 95.94 90 PHE A O 1
ATOM 712 N N . VAL A 1 91 ? 8.918 -13.382 -4.362 1.00 95.31 91 VAL A N 1
ATOM 713 C CA . VAL A 1 91 ? 9.989 -12.381 -4.419 1.00 95.31 91 VAL A CA 1
ATOM 714 C C . VAL A 1 91 ? 9.901 -11.638 -5.746 1.00 95.31 91 VAL A C 1
ATOM 716 O O . VAL A 1 91 ? 9.782 -12.260 -6.800 1.00 95.31 91 VAL A O 1
ATOM 719 N N . TYR A 1 92 ? 9.979 -10.311 -5.691 1.00 95.44 92 TYR A N 1
ATOM 720 C CA . TYR A 1 92 ? 10.214 -9.457 -6.851 1.00 95.44 92 TYR A CA 1
ATOM 721 C C . TYR A 1 92 ? 11.558 -8.748 -6.675 1.00 95.44 92 TYR A C 1
ATOM 723 O O . TYR A 1 92 ? 11.752 -7.978 -5.733 1.00 95.44 92 TYR A O 1
ATOM 731 N N . GLU A 1 93 ? 12.485 -9.008 -7.590 1.00 93.06 93 GLU A N 1
ATOM 732 C CA . GLU A 1 93 ? 13.766 -8.311 -7.685 1.00 93.06 93 GLU A CA 1
ATOM 733 C C . GLU A 1 93 ? 13.628 -7.152 -8.673 1.00 93.06 93 GLU A C 1
ATOM 735 O O . GLU A 1 93 ? 13.130 -7.331 -9.785 1.00 93.06 93 GLU A O 1
ATOM 740 N N . HIS A 1 94 ? 14.056 -5.949 -8.287 1.00 88.44 94 HIS A N 1
ATOM 741 C CA . HIS A 1 94 ? 13.974 -4.785 -9.164 1.00 88.44 94 HIS A CA 1
ATOM 742 C C . HIS A 1 94 ? 15.034 -4.876 -10.275 1.00 88.44 94 HIS A C 1
ATOM 744 O O . HIS A 1 94 ? 16.223 -4.725 -9.988 1.00 88.44 94 HIS A O 1
ATOM 750 N N . PRO A 1 95 ? 14.659 -5.036 -11.560 1.00 85.44 95 PRO A N 1
ATOM 751 C CA . PRO A 1 95 ? 15.608 -5.339 -12.634 1.00 85.44 95 PRO A CA 1
ATOM 752 C C . PRO A 1 95 ? 16.534 -4.168 -13.010 1.00 85.44 95 PRO A C 1
ATOM 754 O O . PRO A 1 95 ? 17.334 -4.296 -13.935 1.00 85.44 95 PRO A O 1
ATOM 757 N N . ARG A 1 96 ? 16.406 -3.000 -12.361 1.00 83.00 96 ARG A N 1
ATOM 758 C CA . ARG A 1 96 ? 17.229 -1.805 -12.625 1.00 83.00 96 ARG A CA 1
ATOM 759 C C . ARG A 1 96 ? 17.728 -1.124 -11.344 1.00 83.00 96 ARG A C 1
ATOM 761 O O . ARG A 1 96 ? 17.809 0.107 -11.302 1.00 83.00 96 ARG A O 1
ATOM 768 N N . PHE A 1 97 ? 18.074 -1.920 -10.330 1.00 79.94 97 PHE A N 1
ATOM 769 C CA . PHE A 1 97 ? 18.590 -1.458 -9.031 1.00 79.94 97 PHE A CA 1
ATOM 770 C C . PHE A 1 97 ? 19.832 -0.538 -9.127 1.00 79.94 97 PHE A C 1
ATOM 772 O O . PHE A 1 97 ? 20.038 0.331 -8.283 1.00 79.94 97 PHE A O 1
ATOM 779 N N . GLU A 1 98 ? 20.598 -0.646 -10.216 1.00 80.25 98 GLU A N 1
ATOM 780 C CA . GLU A 1 98 ? 21.704 0.255 -10.598 1.00 80.25 98 GLU A CA 1
ATOM 781 C C . GLU A 1 98 ? 21.281 1.716 -10.869 1.00 80.25 98 GLU A C 1
ATOM 783 O O . GLU A 1 98 ? 22.119 2.611 -10.938 1.00 80.25 98 GLU A O 1
ATOM 788 N N . SER A 1 99 ? 19.986 1.981 -11.079 1.00 80.25 99 SER A N 1
ATOM 789 C CA . SER A 1 99 ? 19.474 3.285 -11.549 1.00 80.25 99 SER A CA 1
ATOM 790 C C . SER A 1 99 ? 18.361 3.892 -10.686 1.00 80.25 99 SER A C 1
ATOM 792 O O . SER A 1 99 ? 18.104 5.101 -10.749 1.00 80.25 99 SER A O 1
ATOM 794 N N . SER A 1 100 ? 17.696 3.064 -9.884 1.00 83.88 100 SER A N 1
ATOM 795 C CA . SER A 1 100 ? 16.673 3.462 -8.921 1.00 83.88 100 SER A CA 1
ATOM 796 C C . SER A 1 100 ? 16.545 2.403 -7.833 1.00 83.88 100 SER A C 1
ATOM 798 O O . SER A 1 100 ? 16.761 1.223 -8.098 1.00 83.88 100 SER A O 1
ATOM 800 N N . MET A 1 101 ? 16.157 2.811 -6.629 1.00 85.38 101 MET A N 1
ATOM 801 C CA . MET A 1 101 ? 15.844 1.897 -5.526 1.00 85.38 101 MET A CA 1
ATOM 802 C C . MET A 1 101 ? 14.323 1.780 -5.358 1.00 85.38 101 MET A C 1
ATOM 804 O O . MET A 1 101 ? 13.575 2.634 -5.852 1.00 85.38 101 MET A O 1
ATOM 808 N N . LEU A 1 102 ? 13.862 0.730 -4.672 1.00 88.00 102 LEU A N 1
ATOM 809 C CA . LEU A 1 102 ? 12.456 0.594 -4.295 1.00 88.00 102 LEU A CA 1
ATOM 810 C C . LEU A 1 102 ? 12.108 1.534 -3.137 1.00 88.00 102 LEU A C 1
ATOM 812 O O . LEU A 1 102 ? 12.882 1.713 -2.198 1.00 88.00 102 LEU A O 1
ATOM 816 N N . MET A 1 103 ? 10.904 2.086 -3.193 1.00 84.75 103 MET A N 1
ATOM 817 C CA . MET A 1 103 ? 10.301 2.892 -2.141 1.00 84.75 103 MET A CA 1
ATOM 818 C C . MET A 1 103 ? 8.927 2.300 -1.824 1.00 84.75 103 MET A C 1
ATOM 820 O O . MET A 1 103 ? 8.155 1.984 -2.730 1.00 84.75 103 MET A O 1
ATOM 824 N N . PHE A 1 104 ? 8.644 2.086 -0.543 1.00 82.44 104 PHE A N 1
ATOM 825 C CA . PHE A 1 104 ? 7.479 1.325 -0.102 1.00 82.44 104 PHE A CA 1
ATOM 826 C C . PHE A 1 104 ? 6.841 1.963 1.130 1.00 82.44 104 PHE A C 1
ATOM 828 O O . PHE A 1 104 ? 7.531 2.258 2.106 1.00 82.44 104 PHE A O 1
ATOM 835 N N . TYR A 1 105 ? 5.520 2.117 1.066 1.00 76.19 105 TYR A N 1
ATOM 836 C CA . TYR A 1 105 ? 4.670 2.629 2.136 1.00 76.19 105 TYR A CA 1
ATOM 837 C C . TYR A 1 105 ? 3.656 1.539 2.476 1.00 76.19 105 TYR A C 1
ATOM 839 O O . TYR A 1 105 ? 2.851 1.148 1.624 1.00 76.19 105 TYR A O 1
ATOM 847 N N . SER A 1 106 ? 3.701 1.024 3.705 1.00 71.56 106 SER A N 1
ATOM 848 C CA . SER A 1 106 ? 2.822 -0.069 4.145 1.00 71.56 106 SER A CA 1
ATOM 849 C C . SER A 1 106 ? 1.345 0.338 4.146 1.00 71.56 106 SER A C 1
ATOM 851 O O . SER A 1 106 ? 0.446 -0.499 4.079 1.00 71.56 106 SER A O 1
ATOM 853 N N . GLU A 1 107 ? 1.124 1.642 4.209 1.00 66.69 107 GLU A N 1
ATOM 854 C CA . GLU A 1 107 ? -0.123 2.381 4.320 1.00 66.69 107 GLU A CA 1
ATOM 855 C C . GLU A 1 107 ? -0.882 2.368 2.991 1.00 66.69 107 GLU A C 1
ATOM 857 O O . GLU A 1 107 ? -2.101 2.245 2.961 1.00 66.69 107 GLU A O 1
ATOM 862 N N . SER A 1 108 ? -0.129 2.390 1.889 1.00 73.75 108 SER A N 1
ATOM 863 C CA . SER A 1 108 ? -0.643 2.350 0.517 1.00 73.75 108 SER A CA 1
ATOM 864 C C . SER A 1 108 ? -0.997 0.940 0.016 1.00 73.75 108 SER A C 1
ATOM 866 O O . SER A 1 108 ? -1.499 0.789 -1.099 1.00 73.75 108 SER A O 1
ATOM 868 N N . VAL A 1 109 ? -0.755 -0.099 0.827 1.00 80.44 109 VAL A N 1
ATOM 869 C CA . VAL A 1 109 ? -1.227 -1.463 0.549 1.00 80.44 109 VAL A CA 1
ATOM 870 C C . VAL A 1 109 ? -2.723 -1.536 0.827 1.00 80.44 109 VAL A C 1
ATOM 872 O O . VAL A 1 109 ? -3.144 -1.427 1.980 1.00 80.44 109 VAL A O 1
ATOM 875 N N . TRP A 1 110 ? -3.511 -1.769 -0.219 1.00 78.69 110 TRP A N 1
ATOM 876 C CA . TRP A 1 110 ? -4.965 -1.881 -0.127 1.00 78.69 110 TRP A CA 1
ATOM 877 C C . TRP A 1 110 ? -5.454 -3.282 -0.491 1.00 78.69 110 TRP A C 1
ATOM 879 O O . TRP A 1 110 ? -4.728 -4.103 -1.054 1.00 78.69 110 TRP A O 1
ATOM 889 N N . PHE A 1 111 ? -6.701 -3.555 -0.125 1.00 79.56 111 PHE A N 1
ATOM 890 C CA . PHE A 1 111 ? -7.330 -4.865 -0.216 1.00 79.56 111 PHE A CA 1
ATOM 891 C C . PHE A 1 111 ? -8.707 -4.740 -0.864 1.00 79.56 111 PHE A C 1
ATOM 893 O O . PHE A 1 111 ? -9.352 -3.694 -0.767 1.00 79.56 111 PHE A O 1
ATOM 900 N N . LYS A 1 112 ? -9.184 -5.819 -1.482 1.00 78.94 112 LYS A N 1
ATOM 901 C CA . LYS A 1 112 ? -10.546 -5.925 -2.001 1.00 78.94 112 LYS A CA 1
ATOM 902 C C . LYS A 1 112 ? -11.089 -7.324 -1.745 1.00 78.94 112 LYS A C 1
ATOM 904 O O . LYS A 1 112 ? -10.516 -8.298 -2.226 1.00 78.94 112 LYS A O 1
ATOM 909 N N . ASN A 1 113 ? -12.227 -7.406 -1.063 1.00 75.62 113 ASN A N 1
ATOM 910 C CA . ASN A 1 113 ? -12.992 -8.644 -0.974 1.00 75.62 113 ASN A CA 1
ATOM 911 C C . ASN A 1 113 ? -13.618 -8.963 -2.343 1.00 75.62 113 ASN A C 1
ATOM 913 O O . ASN A 1 113 ? -14.312 -8.120 -2.920 1.00 75.62 113 ASN A O 1
ATOM 917 N N . PHE A 1 114 ? -13.385 -10.172 -2.842 1.00 80.25 114 PHE A N 1
ATOM 918 C CA . PHE A 1 114 ? -14.032 -10.739 -4.019 1.00 80.25 114 PHE A CA 1
ATOM 919 C C . PHE A 1 114 ? -14.351 -12.207 -3.731 1.00 80.25 114 PHE A C 1
ATOM 921 O O . PHE A 1 114 ? -13.447 -12.979 -3.425 1.00 80.25 114 PHE A O 1
ATOM 928 N N . GLU A 1 115 ? -15.633 -12.579 -3.807 1.00 83.19 115 GLU A N 1
ATOM 929 C CA . GLU A 1 115 ? -16.112 -13.947 -3.542 1.00 83.19 115 GLU A CA 1
ATOM 930 C C . GLU A 1 115 ? -15.552 -14.552 -2.235 1.00 83.19 115 GLU A C 1
ATOM 932 O O . GLU A 1 115 ? -15.111 -15.691 -2.208 1.00 83.19 115 GLU A O 1
ATOM 937 N N . TRP A 1 116 ? -15.577 -13.774 -1.143 1.00 73.50 116 TRP A N 1
ATOM 938 C CA . TRP A 1 116 ? -15.084 -14.147 0.198 1.00 73.50 116 TRP A CA 1
ATOM 939 C C . TRP A 1 116 ? -13.565 -14.320 0.340 1.00 73.50 116 TRP A C 1
ATOM 941 O O . TRP A 1 116 ? -13.110 -14.661 1.430 1.00 73.50 116 TRP A O 1
ATOM 951 N N . LYS A 1 117 ? -12.780 -14.009 -0.697 1.00 79.12 117 LYS A N 1
ATOM 952 C CA . LYS A 1 117 ? -11.309 -13.966 -0.674 1.00 79.12 117 LYS A CA 1
ATOM 953 C C . LYS A 1 117 ? -10.790 -12.534 -0.765 1.00 79.12 117 LYS A C 1
ATOM 955 O O . LYS A 1 117 ? -11.389 -11.690 -1.432 1.00 79.12 117 LYS A O 1
ATOM 960 N N . GLN A 1 118 ? -9.643 -12.248 -0.148 1.00 80.25 118 GLN A N 1
ATOM 961 C CA . GLN A 1 118 ? -8.990 -10.943 -0.304 1.00 80.25 118 GLN A CA 1
ATOM 962 C C . GLN A 1 118 ? -8.018 -10.917 -1.493 1.00 80.25 118 GLN A C 1
ATOM 964 O O . GLN A 1 118 ? -7.053 -11.678 -1.557 1.00 80.25 118 GLN A O 1
ATOM 969 N N . ALA A 1 119 ? -8.225 -9.973 -2.410 1.00 88.62 119 ALA A N 1
ATOM 970 C CA . ALA A 1 119 ? -7.197 -9.505 -3.333 1.00 88.62 119 ALA A CA 1
ATOM 971 C C . ALA A 1 119 ? -6.372 -8.400 -2.661 1.00 88.62 119 ALA A C 1
ATOM 973 O O . ALA A 1 119 ? -6.939 -7.481 -2.073 1.00 88.62 119 ALA A O 1
ATOM 974 N N . ILE A 1 120 ? -5.045 -8.473 -2.758 1.00 90.81 120 ILE A N 1
ATOM 975 C CA . ILE A 1 120 ? -4.105 -7.571 -2.080 1.00 90.81 120 ILE A CA 1
ATOM 976 C C . ILE A 1 120 ? -3.289 -6.824 -3.126 1.00 90.81 120 ILE A C 1
ATOM 978 O O . ILE A 1 120 ? -2.667 -7.445 -3.986 1.00 90.81 120 ILE A O 1
ATOM 982 N N . PHE A 1 121 ? -3.243 -5.500 -3.031 1.00 92.44 121 PHE A N 1
ATOM 983 C CA . PHE A 1 121 ? -2.607 -4.627 -4.009 1.00 92.44 121 PHE A CA 1
ATOM 984 C C . PHE A 1 121 ? -1.490 -3.836 -3.331 1.00 92.44 121 PHE A C 1
ATOM 986 O O . PHE A 1 121 ? -1.730 -2.933 -2.532 1.00 92.44 121 PHE A O 1
ATOM 993 N N . ILE A 1 122 ? -0.249 -4.199 -3.649 1.00 94.12 122 ILE A N 1
ATOM 994 C CA . ILE A 1 122 ? 0.964 -3.702 -2.997 1.00 94.12 122 ILE A CA 1
ATOM 995 C C . ILE A 1 122 ? 1.691 -2.779 -3.985 1.00 94.12 122 ILE A C 1
ATOM 997 O O . ILE A 1 122 ? 2.368 -3.284 -4.889 1.00 94.12 122 ILE A O 1
ATOM 1001 N N . PRO A 1 123 ? 1.550 -1.447 -3.878 1.00 93.31 123 PRO A N 1
ATOM 1002 C CA . PRO A 1 123 ? 2.288 -0.523 -4.726 1.00 93.31 123 PRO A CA 1
ATOM 1003 C C . PRO A 1 123 ? 3.775 -0.493 -4.348 1.00 93.31 123 PRO A C 1
ATOM 1005 O O . PRO A 1 123 ? 4.166 -0.579 -3.184 1.00 93.31 123 PRO A O 1
ATOM 1008 N N . LEU A 1 124 ? 4.606 -0.337 -5.370 1.00 91.62 124 LEU A N 1
ATOM 1009 C CA . LEU A 1 124 ? 6.051 -0.189 -5.304 1.00 91.62 124 LEU A CA 1
ATOM 1010 C C . LEU A 1 124 ? 6.435 1.070 -6.063 1.00 91.62 124 LEU A C 1
ATOM 1012 O O . LEU A 1 124 ? 6.409 1.114 -7.299 1.00 91.62 124 LEU A O 1
ATOM 1016 N N . PHE A 1 125 ? 6.802 2.087 -5.302 1.00 90.06 125 PHE A N 1
ATOM 1017 C CA . PHE A 1 125 ? 7.318 3.337 -5.819 1.00 90.06 125 PHE A CA 1
ATOM 1018 C C . PHE A 1 125 ? 8.821 3.201 -6.067 1.00 90.06 125 PHE A C 1
ATOM 1020 O O . PHE A 1 125 ? 9.468 2.223 -5.678 1.00 90.06 125 PHE A O 1
ATOM 1027 N N . TYR A 1 126 ? 9.391 4.201 -6.725 1.00 87.69 126 TYR A N 1
ATOM 1028 C CA . TYR A 1 126 ? 10.810 4.234 -7.042 1.00 87.69 126 TYR A CA 1
ATOM 1029 C C . TYR A 1 126 ? 11.379 5.587 -6.678 1.00 87.69 126 TYR A C 1
ATOM 1031 O O . TYR A 1 126 ? 10.758 6.609 -6.962 1.00 87.69 126 TYR A O 1
ATOM 1039 N N . CYS A 1 127 ? 12.598 5.590 -6.154 1.00 81.25 127 CYS A N 1
ATOM 1040 C CA . CYS A 1 127 ? 13.405 6.795 -6.039 1.00 81.25 127 CYS A CA 1
ATOM 1041 C C . CYS A 1 127 ? 14.614 6.720 -6.985 1.00 81.25 127 CYS A C 1
ATOM 1043 O O . CYS A 1 127 ? 15.179 5.654 -7.236 1.00 81.25 127 CYS A O 1
ATOM 1045 N N . SER A 1 128 ? 15.032 7.858 -7.525 1.00 78.25 128 SER A N 1
ATOM 1046 C CA . SER A 1 128 ? 16.238 7.999 -8.334 1.00 78.25 128 SER A CA 1
ATOM 1047 C C . SER A 1 128 ? 16.777 9.419 -8.207 1.00 78.25 128 SER A C 1
ATOM 1049 O O . SER A 1 128 ? 16.015 10.379 -8.116 1.00 78.25 128 SER A O 1
ATOM 1051 N N . GLN A 1 129 ? 18.097 9.574 -8.308 1.00 69.62 129 GLN A N 1
ATOM 1052 C CA . GLN A 1 129 ? 18.760 10.885 -8.307 1.00 69.62 129 GLN A CA 1
ATOM 1053 C C . GLN A 1 129 ? 18.273 11.812 -9.441 1.00 69.62 129 GLN A C 1
ATOM 1055 O O . GLN A 1 129 ? 18.524 13.015 -9.409 1.00 69.62 129 GLN A O 1
ATOM 1060 N N . LYS A 1 130 ? 17.604 11.266 -10.470 1.00 65.12 130 LYS A N 1
ATOM 1061 C CA . LYS A 1 130 ? 17.111 12.000 -11.645 1.00 65.12 130 LYS A CA 1
ATOM 1062 C C . LYS A 1 130 ? 15.645 11.682 -11.955 1.00 65.12 130 LYS A C 1
ATOM 1064 O O . LYS A 1 130 ? 15.330 11.124 -13.006 1.00 65.12 130 LYS A O 1
ATOM 1069 N N . HIS A 1 131 ? 14.728 12.085 -11.077 1.00 64.88 131 HIS A N 1
ATOM 1070 C CA . HIS A 1 131 ? 13.298 12.081 -11.402 1.00 64.88 131 HIS A CA 1
ATOM 1071 C C . HIS A 1 131 ? 12.951 13.145 -12.450 1.00 64.88 131 HIS A C 1
ATOM 1073 O O . HIS A 1 131 ? 12.666 14.296 -12.122 1.00 64.88 131 HIS A O 1
ATOM 1079 N N . GLY A 1 132 ? 12.932 12.745 -13.721 1.00 72.88 132 GLY A N 1
ATOM 1080 C CA . GLY A 1 132 ? 12.406 13.571 -14.806 1.00 72.88 132 GLY A CA 1
ATOM 1081 C C . GLY A 1 132 ? 10.879 13.734 -14.763 1.00 72.88 132 GLY A C 1
ATOM 1082 O O . GLY A 1 132 ? 10.219 13.516 -13.744 1.00 72.88 132 GLY A O 1
ATOM 1083 N N . ALA A 1 133 ? 10.307 14.070 -15.919 1.00 84.25 133 ALA A N 1
ATOM 1084 C CA . ALA A 1 133 ? 8.858 14.156 -16.131 1.00 84.25 133 ALA A CA 1
ATOM 1085 C C . ALA A 1 133 ? 8.155 12.782 -16.215 1.00 84.25 133 ALA A C 1
ATOM 1087 O O . ALA A 1 133 ? 6.950 12.726 -16.433 1.00 84.25 133 ALA A O 1
ATOM 1088 N N . THR A 1 134 ? 8.889 11.676 -16.067 1.00 89.00 134 THR A N 1
ATOM 1089 C CA . THR A 1 134 ? 8.364 10.307 -16.147 1.00 89.00 134 THR A CA 1
ATOM 1090 C C . THR A 1 134 ? 8.577 9.611 -14.812 1.00 89.00 134 THR A C 1
ATOM 1092 O O . THR A 1 134 ? 9.709 9.550 -14.329 1.00 89.00 134 THR A O 1
ATOM 1095 N N . MET A 1 135 ? 7.507 9.070 -14.234 1.00 89.25 135 MET A N 1
ATOM 1096 C CA . MET A 1 135 ? 7.528 8.388 -12.942 1.00 89.25 135 MET A CA 1
ATOM 1097 C C . MET A 1 135 ? 6.993 6.961 -13.088 1.00 89.25 135 MET A C 1
ATOM 1099 O O . MET A 1 135 ? 5.845 6.785 -13.504 1.00 89.25 135 MET A O 1
ATOM 1103 N N . PRO A 1 136 ? 7.816 5.936 -12.811 1.00 90.94 136 PRO A N 1
ATOM 1104 C CA . PRO A 1 136 ? 7.355 4.559 -12.769 1.00 90.94 136 PRO A CA 1
ATOM 1105 C C . PRO A 1 136 ? 6.634 4.270 -11.448 1.00 90.94 136 PRO A C 1
ATOM 1107 O O . PRO A 1 136 ? 6.981 4.817 -10.404 1.00 90.94 136 PRO A O 1
ATOM 1110 N N . LEU A 1 137 ? 5.676 3.356 -11.511 1.00 92.62 137 LEU A N 1
ATOM 1111 C CA . LEU A 1 137 ? 5.011 2.728 -10.375 1.00 92.62 137 LEU A CA 1
ATOM 1112 C C . LEU A 1 137 ? 4.839 1.252 -10.729 1.00 92.62 137 LEU A C 1
ATOM 1114 O O . LEU A 1 137 ? 4.472 0.933 -11.858 1.00 92.62 137 LEU A O 1
ATOM 1118 N N . SER A 1 138 ? 5.082 0.351 -9.789 1.00 94.88 138 SER A N 1
ATOM 1119 C CA . SER A 1 138 ? 4.750 -1.062 -9.968 1.00 94.88 138 SER A CA 1
ATOM 1120 C C . SER A 1 138 ? 3.714 -1.489 -8.943 1.00 94.88 138 SER A C 1
ATOM 1122 O O . SER A 1 138 ? 3.608 -0.888 -7.881 1.00 94.88 138 SER A O 1
ATOM 1124 N N . TYR A 1 139 ? 2.970 -2.543 -9.248 1.00 96.06 139 TYR A N 1
ATOM 1125 C CA . TYR A 1 139 ? 2.148 -3.249 -8.276 1.00 96.06 139 TYR A CA 1
ATOM 1126 C C . TYR A 1 139 ? 2.539 -4.715 -8.234 1.00 96.06 139 TYR A C 1
ATOM 1128 O O . TYR A 1 139 ? 2.726 -5.341 -9.279 1.00 96.06 139 TYR A O 1
ATOM 1136 N N . LEU A 1 140 ? 2.593 -5.260 -7.023 1.00 97.50 140 LEU A N 1
ATOM 1137 C CA . LEU A 1 140 ? 2.462 -6.689 -6.788 1.00 97.50 140 LEU A CA 1
ATOM 1138 C C . LEU A 1 140 ? 1.028 -6.931 -6.333 1.00 97.50 140 LEU A C 1
ATOM 1140 O O . LEU A 1 140 ? 0.586 -6.364 -5.335 1.00 97.50 140 LEU A O 1
ATOM 1144 N N . ILE A 1 141 ? 0.295 -7.732 -7.095 1.00 97.56 141 ILE A N 1
ATOM 1145 C CA . ILE A 1 141 ? -1.092 -8.073 -6.800 1.00 97.56 141 ILE A CA 1
ATOM 1146 C C . ILE A 1 141 ? -1.123 -9.535 -6.380 1.00 97.56 141 ILE A C 1
ATOM 1148 O O . ILE A 1 141 ? -0.759 -10.401 -7.178 1.00 97.56 141 ILE A O 1
ATOM 1152 N N . LEU A 1 142 ? -1.527 -9.801 -5.140 1.00 95.31 142 LEU A N 1
ATOM 1153 C CA . LEU A 1 142 ? -1.744 -11.153 -4.636 1.00 95.31 142 LEU A CA 1
ATOM 1154 C C . LEU A 1 142 ? -3.236 -11.478 -4.703 1.00 95.31 142 LEU A C 1
ATOM 1156 O O . LEU A 1 142 ? -4.048 -10.770 -4.112 1.00 95.31 142 LEU A O 1
ATOM 1160 N N . PHE A 1 143 ? -3.594 -12.544 -5.410 1.00 93.19 143 PHE A N 1
ATOM 1161 C CA . PHE A 1 143 ? -4.948 -13.099 -5.419 1.00 93.19 143 PHE A CA 1
ATOM 1162 C C . PHE A 1 143 ? -4.878 -14.595 -5.732 1.00 93.19 143 PHE A C 1
ATOM 1164 O O . PHE A 1 143 ? -4.045 -15.005 -6.541 1.00 93.19 143 PHE A O 1
ATOM 1171 N N . ASP A 1 144 ? -5.713 -15.400 -5.070 1.00 89.00 144 ASP A N 1
ATOM 1172 C CA . ASP A 1 144 ? -5.768 -16.866 -5.214 1.00 89.00 144 ASP A CA 1
ATOM 1173 C C . ASP A 1 144 ? -4.369 -17.523 -5.225 1.00 89.00 144 ASP A C 1
ATOM 1175 O O . ASP A 1 144 ? -3.997 -18.276 -6.125 1.00 89.00 144 ASP A O 1
ATOM 1179 N N . GLN A 1 145 ? -3.544 -17.147 -4.237 1.00 86.56 145 GLN A N 1
ATOM 1180 C CA . GLN A 1 145 ? -2.177 -17.651 -4.025 1.00 86.56 145 GLN A CA 1
ATOM 1181 C C . GLN A 1 145 ? -1.206 -17.406 -5.204 1.00 86.56 145 GLN A C 1
ATOM 1183 O O . GLN A 1 145 ? -0.151 -18.037 -5.300 1.00 86.56 145 GLN A O 1
ATOM 1188 N N . ARG A 1 146 ? -1.511 -16.450 -6.092 1.00 91.56 146 ARG A N 1
ATOM 1189 C CA . ARG A 1 146 ? -0.649 -16.023 -7.207 1.00 91.56 146 ARG A CA 1
ATOM 1190 C C . ARG A 1 146 ? -0.219 -14.575 -7.038 1.00 91.56 146 ARG A C 1
ATOM 1192 O O . ARG A 1 146 ? -1.026 -13.726 -6.674 1.00 91.56 146 ARG A O 1
ATOM 1199 N N . MET A 1 147 ? 1.030 -14.282 -7.399 1.00 95.44 147 MET A N 1
ATOM 1200 C CA . MET A 1 147 ? 1.523 -12.913 -7.556 1.00 95.44 147 MET A CA 1
ATOM 1201 C C . MET A 1 147 ? 1.487 -12.500 -9.030 1.00 95.44 147 MET A C 1
ATOM 1203 O O . MET A 1 147 ? 2.153 -13.106 -9.868 1.00 95.44 147 MET A O 1
ATOM 1207 N N . THR A 1 148 ? 0.756 -11.431 -9.335 1.00 96.00 148 THR A N 1
ATOM 1208 C CA . THR A 1 148 ? 0.805 -10.732 -10.626 1.00 96.00 148 THR A CA 1
ATOM 1209 C C . THR A 1 148 ? 1.619 -9.452 -10.467 1.00 96.00 148 THR A C 1
ATOM 1211 O O . THR A 1 148 ? 1.341 -8.653 -9.575 1.00 96.00 148 THR A O 1
ATOM 1214 N N . VAL A 1 149 ? 2.616 -9.244 -11.328 1.00 95.75 149 VAL A N 1
ATOM 1215 C CA . VAL A 1 149 ? 3.418 -8.011 -11.356 1.00 95.75 149 VAL A CA 1
ATOM 1216 C C . VAL A 1 149 ? 2.910 -7.112 -12.474 1.00 95.75 149 VAL A C 1
ATOM 1218 O O . VAL A 1 149 ? 2.782 -7.552 -13.616 1.00 95.75 149 VAL A O 1
ATOM 1221 N N . VAL A 1 150 ? 2.635 -5.853 -12.151 1.00 95.88 150 VAL A N 1
ATOM 1222 C CA . VAL A 1 150 ? 2.118 -4.857 -13.094 1.00 95.88 150 VAL A CA 1
ATOM 1223 C C . VAL A 1 150 ? 3.041 -3.653 -13.096 1.00 95.88 150 VAL A C 1
ATOM 1225 O O . VAL A 1 150 ? 3.337 -3.106 -12.037 1.00 95.88 150 VAL A O 1
ATOM 1228 N N . HIS A 1 151 ? 3.461 -3.210 -14.280 1.00 94.25 151 HIS A N 1
ATOM 1229 C CA . HIS A 1 151 ? 4.303 -2.025 -14.429 1.00 94.25 151 HIS A CA 1
ATOM 1230 C C . HIS A 1 151 ? 3.522 -0.880 -15.074 1.00 94.25 151 HIS A C 1
ATOM 1232 O O . HIS A 1 151 ? 2.915 -1.024 -16.140 1.00 94.25 151 HIS A O 1
ATOM 1238 N N . LEU A 1 152 ? 3.562 0.274 -14.415 1.00 94.25 152 LEU A N 1
ATOM 1239 C CA . LEU A 1 152 ? 2.850 1.491 -14.769 1.00 94.25 152 LEU A CA 1
ATOM 1240 C C . LEU A 1 152 ? 3.846 2.637 -14.946 1.00 94.25 152 LEU A C 1
ATOM 1242 O O . LEU A 1 152 ? 4.882 2.713 -14.284 1.00 94.25 152 LEU A O 1
ATOM 1246 N N . THR A 1 153 ? 3.490 3.565 -15.825 1.00 92.81 153 THR A N 1
ATOM 1247 C CA . THR A 1 153 ? 4.272 4.771 -16.083 1.00 92.81 153 THR A CA 1
ATOM 1248 C C . THR A 1 153 ? 3.332 5.960 -16.115 1.00 92.81 153 THR A C 1
ATOM 1250 O O . THR A 1 153 ? 2.336 5.946 -16.845 1.00 92.81 153 THR A O 1
ATOM 1253 N N . PHE A 1 154 ? 3.686 6.995 -15.364 1.00 94.25 154 PHE A N 1
ATOM 1254 C CA . PHE A 1 154 ? 3.009 8.281 -15.329 1.00 94.25 154 PHE A CA 1
ATOM 1255 C C . PHE A 1 154 ? 3.896 9.358 -15.945 1.00 94.25 154 PHE A C 1
ATOM 1257 O O . PHE A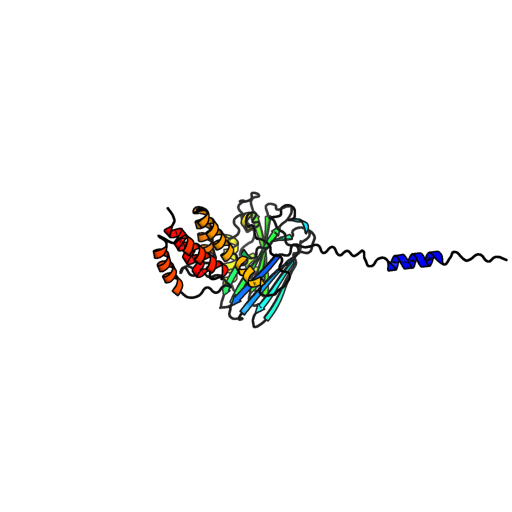 1 154 ? 5.121 9.328 -15.810 1.00 94.25 154 PHE A O 1
ATOM 1264 N N . GLN A 1 155 ? 3.269 10.316 -16.621 1.00 94.94 155 GLN A N 1
ATOM 1265 C CA . GLN A 1 155 ? 3.910 11.544 -17.060 1.00 94.94 155 GLN A CA 1
ATOM 1266 C C . GLN A 1 155 ? 3.423 12.689 -16.179 1.00 94.94 155 GLN A C 1
ATOM 1268 O O . GLN A 1 155 ? 2.226 12.966 -16.115 1.00 94.94 155 GLN A O 1
ATOM 1273 N N . CYS A 1 156 ? 4.360 13.339 -15.504 1.00 92.81 156 CYS A N 1
ATOM 1274 C CA . CYS A 1 156 ? 4.122 14.356 -14.493 1.00 92.81 156 CYS A CA 1
ATOM 1275 C C . CYS A 1 156 ? 4.802 15.662 -14.886 1.00 92.81 156 CYS A C 1
ATOM 1277 O O . CYS A 1 156 ? 5.889 15.660 -15.473 1.00 92.81 156 CYS A O 1
ATOM 1279 N N . LYS A 1 157 ? 4.186 16.788 -14.529 1.00 90.12 157 LYS A N 1
ATOM 1280 C CA . LYS A 1 157 ? 4.898 18.070 -14.544 1.00 90.12 157 LYS A CA 1
ATOM 1281 C C . LYS A 1 157 ? 6.012 18.065 -13.469 1.00 90.12 157 LYS A C 1
ATOM 1283 O O . LYS A 1 157 ? 5.925 17.274 -12.526 1.00 90.12 157 LYS A O 1
ATOM 1288 N N . PRO A 1 158 ? 7.092 18.853 -13.626 1.00 83.25 158 PRO A N 1
ATOM 1289 C CA . PRO A 1 158 ? 8.280 18.733 -12.777 1.00 83.25 158 PRO A CA 1
ATOM 1290 C C . PRO A 1 158 ? 8.121 19.322 -11.365 1.00 83.25 158 PRO A C 1
ATOM 1292 O O . PRO A 1 158 ? 8.974 19.065 -10.518 1.00 83.25 158 PRO A O 1
ATOM 1295 N N . GLU A 1 159 ? 7.078 20.112 -11.102 1.00 82.62 159 GLU A N 1
ATOM 1296 C CA . GLU A 1 159 ? 6.811 20.698 -9.785 1.00 82.62 159 GLU A CA 1
ATOM 1297 C C . GLU A 1 159 ? 6.343 19.629 -8.778 1.00 82.62 159 GLU A C 1
ATOM 1299 O O . GLU A 1 159 ? 5.791 18.602 -9.166 1.00 82.62 159 GLU A O 1
ATOM 1304 N N . VAL A 1 160 ? 6.516 19.877 -7.472 1.00 71.50 160 VAL A N 1
ATOM 1305 C CA . VAL A 1 160 ? 6.136 18.934 -6.391 1.00 71.50 160 VAL A CA 1
ATOM 1306 C C . VAL A 1 160 ? 4.644 18.578 -6.433 1.00 71.50 160 VAL A C 1
ATOM 1308 O O . VAL A 1 160 ? 4.282 17.412 -6.390 1.00 71.50 160 VAL A O 1
ATOM 1311 N N . TRP A 1 161 ? 3.780 19.572 -6.645 1.00 78.50 161 TRP A N 1
ATOM 1312 C CA . TRP A 1 161 ? 2.339 19.380 -6.875 1.00 78.50 161 TRP A CA 1
ATOM 1313 C C . TRP A 1 161 ? 1.988 19.336 -8.373 1.00 78.50 161 TRP A C 1
ATOM 1315 O O . TRP A 1 161 ? 0.885 19.683 -8.796 1.00 78.50 161 TRP A O 1
ATOM 1325 N N . GLY A 1 162 ? 2.957 18.961 -9.209 1.00 85.31 162 GLY A N 1
ATOM 1326 C CA . GLY A 1 162 ? 2.806 18.866 -10.652 1.00 85.31 162 GLY A CA 1
ATOM 1327 C C . GLY A 1 162 ? 1.814 17.769 -11.029 1.00 85.31 162 GLY A C 1
ATOM 1328 O O . GLY A 1 162 ? 1.948 16.627 -10.600 1.00 85.31 162 GLY A O 1
ATOM 1329 N N . SER A 1 163 ? 0.826 18.097 -11.863 1.00 92.56 163 SER A N 1
ATOM 1330 C CA . SER A 1 163 ? -0.184 17.132 -12.316 1.00 92.56 163 SER A CA 1
ATOM 1331 C C . SER A 1 163 ? 0.453 15.942 -13.046 1.00 92.56 163 SER A C 1
ATOM 1333 O O . SER A 1 163 ? 1.214 16.157 -13.999 1.00 92.56 163 SER A O 1
ATOM 1335 N N . CYS A 1 164 ? 0.073 14.726 -12.668 1.00 93.31 164 CYS A N 1
ATOM 1336 C CA . CYS A 1 164 ? 0.429 13.468 -13.316 1.00 93.31 164 CYS A CA 1
ATOM 1337 C C . CYS A 1 164 ? -0.714 12.927 -14.179 1.00 93.31 164 CYS A C 1
ATOM 1339 O O . CYS A 1 164 ? -1.889 13.212 -13.952 1.00 93.31 164 CYS A O 1
ATOM 1341 N N . LYS A 1 165 ? -0.359 12.140 -15.199 1.00 93.88 165 LYS A N 1
ATOM 1342 C CA . LYS A 1 165 ? -1.299 11.374 -16.025 1.00 93.88 165 LYS A CA 1
ATOM 1343 C C . LYS A 1 165 ? -0.726 9.995 -16.354 1.00 93.88 165 LYS A C 1
ATOM 1345 O O . LYS A 1 165 ? 0.462 9.913 -16.676 1.00 93.88 165 LYS A O 1
ATOM 1350 N N . PRO A 1 166 ? -1.535 8.924 -16.336 1.00 92.81 166 PRO A N 1
ATOM 1351 C CA . PRO A 1 166 ? -1.094 7.608 -16.781 1.00 92.81 166 PRO A CA 1
ATOM 1352 C C . PRO A 1 166 ? -0.767 7.615 -18.281 1.00 92.81 166 PRO A C 1
ATOM 1354 O O . PRO A 1 166 ? -1.493 8.197 -19.087 1.00 92.81 166 PRO A O 1
ATOM 1357 N N . VAL A 1 167 ? 0.322 6.944 -18.665 1.00 92.62 167 VAL A N 1
ATOM 1358 C CA . VAL A 1 167 ? 0.766 6.808 -20.072 1.00 92.62 167 VAL A CA 1
ATOM 1359 C C . VAL A 1 167 ? 0.350 5.449 -20.670 1.00 92.62 167 VAL A C 1
ATOM 1361 O O . VAL A 1 167 ? 0.534 5.184 -21.859 1.00 92.62 167 VAL A O 1
ATOM 1364 N N . PHE A 1 168 ? -0.232 4.560 -19.860 1.00 88.81 168 PHE A N 1
ATOM 1365 C CA . PHE A 1 168 ? -0.715 3.251 -20.299 1.00 88.81 168 PHE A CA 1
ATOM 1366 C C . PHE A 1 168 ? -2.080 3.335 -21.004 1.00 88.81 168 PHE A C 1
ATOM 1368 O O . PHE A 1 168 ? -2.901 4.210 -20.743 1.00 88.81 168 PHE A O 1
ATOM 1375 N N . LYS A 1 169 ? -2.367 2.367 -21.882 1.00 91.38 169 LYS A N 1
ATOM 1376 C CA . LYS A 1 169 ? -3.710 2.167 -22.456 1.00 91.38 169 LYS A CA 1
ATOM 1377 C C . LYS A 1 169 ? -4.462 1.137 -21.613 1.00 91.38 169 LYS A C 1
ATOM 1379 O O . LYS A 1 169 ? -3.922 0.049 -21.420 1.00 91.38 169 LYS A O 1
ATOM 1384 N N . LYS A 1 170 ? -5.718 1.397 -21.213 1.00 90.69 170 LYS A N 1
ATOM 1385 C CA . LYS A 1 170 ? -6.538 0.463 -20.400 1.00 90.69 170 LYS A CA 1
ATOM 1386 C C . LYS A 1 170 ? -6.486 -0.994 -20.891 1.00 90.69 170 LYS A C 1
ATOM 1388 O O . LYS A 1 170 ? -6.285 -1.904 -20.100 1.00 90.69 170 LYS A O 1
ATOM 1393 N N . ARG A 1 171 ? -6.586 -1.225 -22.209 1.00 90.00 171 ARG A N 1
ATOM 1394 C CA . ARG A 1 171 ? -6.505 -2.573 -22.815 1.00 90.00 171 ARG A CA 1
ATOM 1395 C C . ARG A 1 171 ? -5.153 -3.269 -22.588 1.00 90.00 171 ARG A C 1
ATOM 1397 O O . ARG A 1 171 ? -5.127 -4.478 -22.402 1.00 90.00 171 ARG A O 1
ATOM 1404 N N . ALA A 1 172 ? -4.048 -2.524 -22.611 1.00 90.88 172 ALA A N 1
ATOM 1405 C CA . ALA A 1 172 ? -2.712 -3.057 -22.334 1.00 90.88 172 ALA A CA 1
ATOM 1406 C C . ALA A 1 172 ? -2.488 -3.292 -20.831 1.00 90.88 172 ALA A C 1
ATOM 1408 O O . ALA A 1 172 ? -1.746 -4.196 -20.461 1.00 90.88 172 ALA A O 1
ATOM 1409 N N . LEU A 1 173 ? -3.159 -2.516 -19.973 1.00 93.06 173 LEU A N 1
ATOM 1410 C CA . LEU A 1 173 ? -3.173 -2.761 -18.535 1.00 93.06 173 LEU A CA 1
ATOM 1411 C C . LEU A 1 173 ? -3.959 -4.039 -18.201 1.00 93.06 173 LEU A C 1
ATOM 1413 O O . LEU A 1 173 ? -3.395 -4.953 -17.612 1.00 93.06 173 LEU A O 1
ATOM 1417 N N . LYS A 1 174 ? -5.197 -4.185 -18.695 1.00 92.75 174 LYS A N 1
ATOM 1418 C CA . LYS A 1 174 ? -5.991 -5.420 -18.527 1.00 92.75 174 LYS A CA 1
ATOM 1419 C C . LYS A 1 174 ? -5.287 -6.681 -19.045 1.00 92.75 174 LYS A C 1
ATOM 1421 O O . LYS A 1 174 ? -5.421 -7.740 -18.449 1.00 92.75 174 LYS A O 1
ATOM 1426 N N . ALA A 1 175 ? -4.468 -6.573 -20.095 1.00 91.25 175 ALA A N 1
ATOM 1427 C CA . ALA A 1 175 ? -3.657 -7.694 -20.580 1.00 91.25 175 ALA A CA 1
ATOM 1428 C C . ALA A 1 175 ? -2.606 -8.195 -19.560 1.00 91.25 175 ALA A C 1
ATOM 1430 O O . ALA A 1 175 ? -2.308 -9.388 -19.544 1.00 91.25 175 ALA A O 1
ATOM 1431 N N . GLN A 1 176 ? -2.079 -7.321 -18.690 1.00 93.44 176 GLN A N 1
ATOM 1432 C CA . GLN A 1 176 ? -1.199 -7.712 -17.574 1.00 93.44 176 GLN A CA 1
ATOM 1433 C C . GLN A 1 176 ? -1.982 -8.346 -16.410 1.00 93.44 176 GLN A C 1
ATOM 1435 O O . GLN A 1 176 ? -1.425 -9.130 -15.653 1.00 93.44 176 GLN A O 1
ATOM 1440 N N . LEU A 1 177 ? -3.279 -8.047 -16.288 1.00 94.88 177 LEU A N 1
ATOM 1441 C CA . LEU A 1 177 ? -4.152 -8.467 -15.184 1.00 94.88 177 LEU A CA 1
ATOM 1442 C C . LEU A 1 177 ? -4.949 -9.751 -15.487 1.00 94.88 177 LEU A C 1
ATOM 1444 O O . LEU A 1 177 ? -5.918 -10.051 -14.799 1.00 94.88 177 LEU A O 1
ATOM 1448 N N . THR A 1 178 ? -4.571 -10.518 -16.514 1.00 92.19 178 THR A N 1
ATOM 1449 C CA . THR A 1 178 ? -5.345 -11.676 -17.016 1.00 92.19 178 THR A CA 1
ATOM 1450 C C . THR A 1 178 ? -5.525 -12.827 -16.022 1.00 92.19 178 THR A C 1
ATOM 1452 O O . THR A 1 178 ? -6.369 -13.686 -16.256 1.00 92.19 178 THR A O 1
ATOM 1455 N N . GLN A 1 179 ? -4.762 -12.850 -14.926 1.00 91.00 179 GLN A N 1
ATOM 1456 C CA . GLN A 1 179 ? -4.930 -13.802 -13.820 1.00 91.00 179 GLN A CA 1
ATOM 1457 C C . GLN A 1 179 ? -6.009 -13.375 -12.806 1.00 91.00 179 GLN A C 1
ATOM 1459 O O . GLN A 1 179 ? -6.373 -14.175 -11.951 1.00 91.00 179 GLN A O 1
ATOM 1464 N N . LEU A 1 180 ? -6.510 -12.136 -12.876 1.00 94.38 180 LEU A N 1
ATOM 1465 C CA . LEU A 1 180 ? -7.546 -11.620 -11.979 1.00 94.38 180 LEU A CA 1
ATOM 1466 C C . LEU A 1 180 ? -8.948 -11.745 -12.607 1.00 94.38 180 LEU A C 1
ATOM 1468 O O . LEU A 1 180 ? -9.088 -11.542 -13.821 1.00 94.38 180 LEU A O 1
ATOM 1472 N N . PRO A 1 181 ? -9.998 -11.976 -11.795 1.00 95.06 181 PRO A N 1
ATOM 1473 C CA . PRO A 1 181 ? -11.397 -11.781 -12.177 1.00 95.06 181 PRO A CA 1
ATOM 1474 C C . PRO A 1 181 ? -11.644 -10.426 -12.851 1.00 95.06 181 PRO A C 1
ATOM 1476 O O . PRO A 1 181 ? -11.040 -9.419 -12.478 1.00 95.06 181 PRO A O 1
ATOM 1479 N N . ALA A 1 182 ? -12.544 -10.386 -13.837 1.00 94.69 182 ALA A N 1
ATOM 1480 C CA . ALA A 1 182 ? -12.766 -9.205 -14.680 1.00 94.69 182 ALA A CA 1
ATOM 1481 C C . ALA A 1 182 ? -13.133 -7.937 -13.884 1.00 94.69 182 ALA A C 1
ATOM 1483 O O . ALA A 1 182 ? -12.689 -6.845 -14.248 1.00 94.69 182 ALA A O 1
ATOM 1484 N N . ASP A 1 183 ? -13.874 -8.096 -12.788 1.00 92.19 183 ASP A N 1
ATOM 1485 C CA . ASP A 1 183 ? -14.287 -7.001 -11.908 1.00 92.19 183 ASP A CA 1
ATOM 1486 C C . ASP A 1 183 ? -13.088 -6.432 -11.138 1.00 92.19 183 ASP A C 1
ATOM 1488 O O . ASP A 1 183 ? -12.872 -5.223 -11.149 1.00 92.19 183 ASP A O 1
ATOM 1492 N N . LEU A 1 184 ? -12.214 -7.293 -10.597 1.00 93.62 184 LEU A N 1
ATOM 1493 C CA . LEU A 1 184 ? -10.949 -6.874 -9.980 1.00 93.62 184 LEU A CA 1
ATOM 1494 C C . LEU A 1 184 ? -10.003 -6.191 -10.984 1.00 93.62 184 LEU A C 1
ATOM 1496 O O . LEU A 1 184 ? -9.275 -5.270 -10.611 1.00 93.62 184 LEU A O 1
ATOM 1500 N N . GLN A 1 185 ? -10.027 -6.581 -12.267 1.00 95.88 185 GLN A N 1
ATOM 1501 C CA . GLN A 1 185 ? -9.283 -5.858 -13.307 1.00 95.88 185 GLN A CA 1
ATOM 1502 C C . GLN A 1 185 ? -9.839 -4.447 -13.543 1.00 95.88 185 GLN A C 1
ATOM 1504 O O . GLN A 1 185 ? -9.068 -3.526 -13.806 1.00 95.88 185 GLN A O 1
ATOM 1509 N N . GLU A 1 186 ? -11.163 -4.274 -13.528 1.00 93.50 186 GLU A N 1
ATOM 1510 C CA . GLU A 1 186 ? -11.803 -2.972 -13.736 1.00 93.50 186 GLU A CA 1
ATOM 1511 C C . GLU A 1 186 ? -11.606 -2.058 -12.522 1.00 93.50 186 GLU A C 1
ATOM 1513 O O . GLU A 1 186 ? -11.149 -0.929 -12.703 1.00 93.50 186 GLU A O 1
ATOM 1518 N N . ASP A 1 187 ? -11.829 -2.562 -11.306 1.00 89.75 187 ASP A N 1
ATOM 1519 C CA . ASP A 1 187 ? -11.576 -1.848 -10.050 1.00 89.75 187 ASP A CA 1
ATOM 1520 C C . ASP A 1 187 ? -10.133 -1.339 -9.976 1.00 89.75 187 ASP A C 1
ATOM 1522 O O . ASP A 1 187 ? -9.902 -0.154 -9.731 1.00 89.75 187 ASP A O 1
ATOM 1526 N N . PHE A 1 188 ? -9.149 -2.198 -10.267 1.00 94.81 188 PHE A N 1
ATOM 1527 C CA . PHE A 1 188 ? -7.741 -1.800 -10.276 1.00 94.81 188 PHE A CA 1
ATOM 1528 C C . PHE A 1 188 ? -7.441 -0.718 -11.326 1.00 94.81 188 PHE A C 1
ATOM 1530 O O . PHE A 1 188 ? -6.741 0.252 -11.035 1.00 94.81 188 PHE A O 1
ATOM 1537 N N . VAL A 1 189 ? -7.983 -0.844 -12.544 1.00 94.25 189 VAL A N 1
ATOM 1538 C CA . VAL A 1 189 ? -7.819 0.177 -13.596 1.00 94.25 189 VAL A CA 1
ATOM 1539 C C . VAL A 1 189 ? -8.415 1.517 -13.153 1.00 94.25 189 VAL A C 1
ATOM 1541 O O . VAL A 1 189 ? -7.774 2.551 -13.340 1.00 94.25 189 VAL A O 1
ATOM 1544 N N . GLN A 1 190 ? -9.608 1.512 -12.551 1.00 90.88 190 GLN A N 1
ATOM 1545 C CA . GLN A 1 190 ? -10.269 2.729 -12.076 1.00 90.88 190 GLN A CA 1
ATOM 1546 C C . GLN A 1 190 ? -9.563 3.360 -10.874 1.00 90.88 190 GLN A C 1
ATOM 1548 O O . GLN A 1 190 ? -9.482 4.586 -10.811 1.00 90.88 190 GLN A O 1
ATOM 1553 N N . TYR A 1 191 ? -9.045 2.549 -9.947 1.00 90.19 191 TYR A N 1
ATOM 1554 C CA . TYR A 1 191 ? -8.241 3.015 -8.819 1.00 90.19 191 TYR A CA 1
ATOM 1555 C C . TYR A 1 191 ? -7.001 3.755 -9.328 1.00 90.19 191 TYR A C 1
ATOM 1557 O O . TYR A 1 191 ? -6.828 4.941 -9.066 1.00 90.19 191 TYR A O 1
ATOM 1565 N N . VAL A 1 192 ? -6.178 3.098 -10.152 1.00 91.69 192 VAL A N 1
ATOM 1566 C CA . VAL A 1 192 ? -4.908 3.658 -10.641 1.00 91.69 192 VAL A CA 1
ATOM 1567 C C . VAL A 1 192 ? -5.100 4.961 -11.433 1.00 91.69 192 VAL A C 1
ATOM 1569 O O . VAL A 1 192 ? -4.254 5.850 -11.357 1.00 91.69 192 VAL A O 1
ATOM 1572 N N . GLU A 1 193 ? -6.201 5.104 -12.176 1.00 89.12 193 GLU A N 1
ATOM 1573 C CA . GLU A 1 193 ? -6.526 6.344 -12.898 1.00 89.12 193 GLU A CA 1
ATOM 1574 C C . GLU A 1 193 ? -6.954 7.511 -11.994 1.00 89.12 193 GLU A C 1
ATOM 1576 O O . GLU A 1 193 ? -6.820 8.663 -12.410 1.00 89.12 193 GLU A O 1
ATOM 1581 N N . LYS A 1 194 ? -7.474 7.231 -10.792 1.00 88.25 194 LYS A N 1
ATOM 1582 C CA . LYS A 1 194 ? -7.977 8.235 -9.839 1.00 88.25 194 LYS A CA 1
ATOM 1583 C C . LYS A 1 194 ? -6.981 8.580 -8.731 1.00 88.25 194 LYS A C 1
ATOM 1585 O O . LYS A 1 194 ? -7.013 9.704 -8.252 1.00 88.25 194 LYS A O 1
ATOM 1590 N N . THR A 1 195 ? -6.124 7.641 -8.331 1.00 86.06 195 THR A N 1
ATOM 1591 C CA . THR A 1 195 ? -5.230 7.798 -7.170 1.00 86.06 195 THR A CA 1
ATOM 1592 C C . THR A 1 195 ? -3.994 8.647 -7.472 1.00 86.06 195 THR A C 1
ATOM 1594 O O . THR A 1 195 ? -3.573 9.419 -6.625 1.00 86.06 195 THR A O 1
ATOM 1597 N N . TYR A 1 196 ? -3.407 8.526 -8.668 1.00 90.00 196 TYR A N 1
ATOM 1598 C CA . TYR A 1 196 ? -2.094 9.112 -8.984 1.00 90.00 196 TYR A CA 1
ATOM 1599 C C . TYR A 1 196 ? -2.216 10.312 -9.931 1.00 90.00 196 TYR A C 1
ATOM 1601 O O . TYR A 1 196 ? -1.900 10.245 -11.124 1.00 90.00 196 TYR A O 1
ATOM 1609 N N . THR A 1 197 ? -2.723 11.417 -9.389 1.00 90.50 197 THR A N 1
ATOM 1610 C CA . THR A 1 197 ? -3.052 12.654 -10.119 1.00 90.50 197 THR A CA 1
ATOM 1611 C C . THR A 1 197 ? -2.016 13.762 -9.942 1.00 90.50 197 THR A C 1
ATOM 1613 O O . THR A 1 197 ? -1.964 14.688 -10.756 1.00 90.50 197 THR A O 1
ATOM 1616 N N . THR A 1 198 ? -1.144 13.652 -8.941 1.00 88.69 198 THR A N 1
ATOM 1617 C CA . THR A 1 198 ? -0.046 14.572 -8.637 1.00 88.69 198 THR A CA 1
ATOM 1618 C C . THR A 1 198 ? 1.283 13.829 -8.501 1.00 88.69 198 THR A C 1
ATOM 1620 O O . THR A 1 198 ? 1.337 12.611 -8.327 1.00 88.69 198 THR A O 1
ATOM 1623 N N . ARG A 1 199 ? 2.387 14.574 -8.619 1.00 86.38 199 ARG A N 1
ATOM 1624 C CA . ARG A 1 199 ? 3.748 14.046 -8.463 1.00 86.38 199 ARG A CA 1
ATOM 1625 C C . ARG A 1 199 ? 4.016 13.572 -7.031 1.00 86.38 199 ARG A C 1
ATOM 1627 O O . ARG A 1 199 ? 4.770 12.619 -6.852 1.00 86.38 199 ARG A O 1
ATOM 1634 N N . GLU A 1 200 ? 3.368 14.196 -6.052 1.00 82.56 200 GLU A N 1
ATOM 1635 C CA . GLU A 1 200 ? 3.440 13.831 -4.638 1.00 82.56 200 GLU A CA 1
ATOM 1636 C C . GLU A 1 200 ? 2.813 12.450 -4.381 1.00 82.56 200 GLU A C 1
ATOM 1638 O O . GLU A 1 200 ? 3.407 11.648 -3.671 1.00 82.56 200 GLU A O 1
ATOM 1643 N N . ASP A 1 201 ? 1.707 12.099 -5.050 1.00 83.00 201 ASP A N 1
ATOM 1644 C CA . ASP A 1 201 ? 1.049 10.781 -4.922 1.00 83.00 201 ASP A CA 1
ATOM 1645 C C . ASP A 1 201 ? 1.985 9.612 -5.310 1.00 83.00 201 ASP A C 1
ATOM 1647 O O . ASP A 1 201 ? 1.790 8.468 -4.901 1.00 83.00 201 ASP A O 1
ATOM 1651 N N . LEU A 1 202 ? 3.001 9.893 -6.137 1.00 84.94 202 LEU A N 1
ATOM 1652 C CA . LEU A 1 202 ? 4.003 8.939 -6.628 1.00 84.94 202 LEU A CA 1
ATOM 1653 C C . LEU A 1 202 ? 5.373 9.086 -5.942 1.00 84.94 202 LEU A C 1
ATOM 1655 O O . LEU A 1 202 ? 6.260 8.257 -6.166 1.00 84.94 202 LEU A O 1
ATOM 1659 N N . TYR A 1 203 ? 5.573 10.145 -5.154 1.00 78.38 203 TYR A N 1
ATOM 1660 C CA . TYR A 1 203 ? 6.802 10.433 -4.413 1.00 78.38 203 TYR A CA 1
ATOM 1661 C C . TYR A 1 203 ? 6.495 11.361 -3.220 1.00 78.38 203 TYR A C 1
ATOM 1663 O O . TYR A 1 203 ? 6.847 12.541 -3.260 1.00 78.38 203 TYR A O 1
ATOM 1671 N N . PRO A 1 204 ? 5.808 10.867 -2.172 1.00 63.91 204 PRO A N 1
ATOM 1672 C CA . PRO A 1 204 ? 5.290 11.720 -1.109 1.00 63.91 204 PRO A CA 1
ATOM 1673 C C . PRO A 1 204 ? 6.420 12.168 -0.185 1.00 63.91 204 PRO A C 1
ATOM 1675 O O . PRO A 1 204 ? 7.056 11.358 0.477 1.00 63.91 204 PRO A O 1
ATOM 1678 N N . ASN A 1 205 ? 6.685 13.469 -0.140 1.00 56.66 205 ASN A N 1
ATOM 1679 C CA . ASN A 1 205 ? 7.759 14.108 0.617 1.00 56.66 205 ASN A CA 1
ATOM 1680 C C . ASN A 1 205 ? 7.333 14.534 2.035 1.00 56.66 205 ASN A C 1
ATOM 1682 O O . ASN A 1 205 ? 8.191 14.899 2.838 1.00 56.66 205 ASN A O 1
ATOM 1686 N N . HIS A 1 206 ? 6.032 14.498 2.357 1.00 42.41 206 HIS A N 1
ATOM 1687 C CA . HIS A 1 206 ? 5.485 15.031 3.614 1.00 42.41 206 HIS A CA 1
ATOM 1688 C C . HIS A 1 206 ? 5.020 13.988 4.655 1.00 42.41 206 HIS A C 1
ATOM 1690 O O . HIS A 1 206 ? 4.849 14.349 5.821 1.00 42.41 206 HIS A O 1
ATOM 1696 N N . MET A 1 207 ? 4.852 12.706 4.301 1.00 40.25 207 MET A N 1
ATOM 1697 C CA . MET A 1 207 ? 4.347 11.678 5.232 1.00 40.25 207 MET A CA 1
ATOM 1698 C C . MET A 1 207 ? 5.463 11.001 6.048 1.00 40.25 207 MET A C 1
ATOM 1700 O O . MET A 1 207 ? 6.058 10.003 5.645 1.00 40.25 207 MET A O 1
ATOM 1704 N N . THR A 1 208 ? 5.759 11.529 7.236 1.00 37.28 208 THR A N 1
ATOM 1705 C CA . THR A 1 208 ? 6.871 11.047 8.080 1.00 37.28 208 THR A CA 1
ATOM 1706 C C . THR A 1 208 ? 6.552 9.760 8.850 1.00 37.28 208 THR A C 1
ATOM 1708 O O . THR A 1 208 ? 6.273 9.784 10.048 1.00 37.28 208 THR A O 1
ATOM 1711 N N . PHE A 1 209 ? 6.692 8.608 8.193 1.00 44.81 209 PHE A N 1
ATOM 1712 C CA . PHE A 1 209 ? 6.599 7.301 8.853 1.00 44.81 209 PHE A CA 1
ATOM 1713 C C . PHE A 1 209 ? 7.923 6.902 9.525 1.00 44.81 209 PHE A C 1
ATOM 1715 O O . PHE A 1 209 ? 8.972 6.798 8.880 1.00 44.81 209 PHE A O 1
ATOM 1722 N N . LYS A 1 210 ? 7.888 6.617 10.835 1.00 39.53 210 LYS A N 1
ATOM 1723 C CA . LYS A 1 210 ? 9.028 6.018 11.552 1.00 39.53 210 LYS A CA 1
ATOM 1724 C C . LYS A 1 210 ? 9.185 4.554 11.134 1.00 39.53 210 LYS A C 1
ATOM 1726 O O . LYS A 1 210 ? 8.571 3.669 11.721 1.00 39.53 210 LYS A O 1
ATOM 1731 N N . GLN A 1 211 ? 10.055 4.300 10.157 1.00 43.97 211 GLN A N 1
ATOM 1732 C CA . GLN A 1 211 ? 10.444 2.953 9.728 1.00 43.97 211 GLN A CA 1
ATOM 1733 C C . GLN A 1 211 ? 11.075 2.168 10.899 1.00 43.97 211 GLN A C 1
ATOM 1735 O O . GLN A 1 211 ? 12.273 2.273 11.173 1.00 43.97 211 GLN A O 1
ATOM 1740 N N . LYS A 1 212 ? 10.269 1.380 11.623 1.00 43.34 212 LYS A N 1
ATOM 1741 C CA . LYS A 1 212 ? 10.751 0.455 12.659 1.00 43.34 212 LYS A CA 1
ATOM 1742 C C . LYS A 1 212 ? 11.423 -0.743 11.973 1.00 43.34 212 LYS A C 1
ATOM 1744 O O . LYS A 1 212 ? 10.767 -1.503 11.270 1.00 43.34 212 LYS A O 1
ATOM 1749 N N . LYS A 1 213 ? 12.731 -0.934 12.189 1.00 43.03 213 LYS A N 1
ATOM 1750 C CA . LYS A 1 213 ? 13.445 -2.146 11.745 1.00 43.03 213 LYS A CA 1
ATOM 1751 C C . LYS A 1 213 ? 13.074 -3.320 12.658 1.00 43.03 213 LYS A C 1
ATOM 1753 O O . LYS A 1 213 ? 13.634 -3.449 13.749 1.00 43.03 213 LYS A O 1
ATOM 1758 N N . TYR A 1 214 ? 12.144 -4.171 12.230 1.00 44.16 214 TYR A N 1
ATOM 1759 C CA . TYR A 1 214 ? 11.793 -5.389 12.961 1.00 44.16 214 TYR A CA 1
ATOM 1760 C C . TYR A 1 214 ? 12.870 -6.458 12.748 1.00 44.16 214 TYR A C 1
ATOM 1762 O O . TYR A 1 214 ? 13.101 -6.903 11.627 1.00 44.16 214 TYR A O 1
ATOM 1770 N N . LYS A 1 215 ? 13.546 -6.866 13.829 1.00 39.19 215 LYS A N 1
ATOM 1771 C CA . LYS A 1 215 ? 14.565 -7.928 13.771 1.00 39.19 215 LYS A CA 1
ATOM 1772 C C . LYS A 1 215 ? 13.947 -9.323 13.662 1.00 39.19 215 LYS A C 1
ATOM 1774 O O . LYS A 1 215 ? 14.487 -10.162 12.949 1.00 39.19 215 LYS A O 1
ATOM 1779 N N . ASP A 1 216 ? 12.812 -9.538 14.332 1.00 42.09 216 ASP A N 1
ATOM 1780 C CA . ASP A 1 216 ? 12.227 -10.859 14.560 1.00 42.09 216 ASP A CA 1
ATOM 1781 C C . ASP A 1 216 ? 10.703 -10.883 14.328 1.00 42.09 216 ASP A C 1
ATOM 1783 O O . ASP A 1 216 ? 9.989 -9.894 14.507 1.00 42.09 216 ASP A O 1
ATOM 1787 N N . TRP A 1 217 ? 10.189 -12.058 13.965 1.00 48.12 217 TRP A N 1
ATOM 1788 C CA . TRP A 1 217 ? 8.838 -12.293 13.436 1.00 48.12 217 TRP A CA 1
ATOM 1789 C C . TRP A 1 217 ? 7.800 -12.589 14.552 1.00 48.12 217 TRP A C 1
ATOM 1791 O O . TRP A 1 217 ? 6.942 -13.453 14.391 1.00 48.12 217 TRP A O 1
ATOM 1801 N N . ASN A 1 218 ? 7.932 -11.962 15.733 1.00 38.91 218 ASN A N 1
ATOM 1802 C CA . ASN A 1 218 ? 7.566 -12.575 17.028 1.00 38.91 218 ASN A CA 1
ATOM 1803 C C . ASN A 1 218 ? 6.175 -12.262 17.642 1.00 38.91 218 ASN A C 1
ATOM 1805 O O . ASN A 1 218 ? 5.966 -12.553 18.820 1.00 38.91 218 ASN A O 1
ATOM 1809 N N . LEU A 1 219 ? 5.241 -11.668 16.898 1.00 34.69 219 LEU A N 1
ATOM 1810 C CA . LEU A 1 219 ? 3.872 -11.304 17.323 1.00 34.69 219 LEU A CA 1
ATOM 1811 C C . LEU A 1 219 ? 3.729 -10.221 18.421 1.00 34.69 219 LEU A C 1
ATOM 1813 O O . LEU A 1 219 ? 2.762 -9.472 18.365 1.00 34.69 219 LEU A O 1
ATOM 1817 N N . ALA A 1 220 ? 4.682 -9.995 19.331 1.00 35.34 220 ALA A N 1
ATOM 1818 C CA . ALA A 1 220 ? 4.708 -8.752 20.134 1.00 35.34 220 ALA A CA 1
ATOM 1819 C C . ALA A 1 220 ? 4.894 -7.499 19.245 1.00 35.34 220 ALA A C 1
ATOM 1821 O O . ALA A 1 220 ? 4.463 -6.401 19.587 1.00 35.34 220 ALA A O 1
ATOM 1822 N N . SER A 1 221 ? 5.463 -7.695 18.054 1.00 38.84 221 SER A N 1
ATOM 1823 C CA . SER A 1 221 ? 5.478 -6.737 16.952 1.00 38.84 221 SER A CA 1
ATOM 1824 C C . SER A 1 221 ? 4.095 -6.429 16.350 1.00 38.84 221 SER A C 1
ATOM 1826 O O . SER A 1 221 ? 3.986 -5.441 15.630 1.00 38.84 221 SER A O 1
ATOM 1828 N N . VAL A 1 222 ? 3.033 -7.198 16.641 1.00 36.41 222 VAL A N 1
ATOM 1829 C CA . VAL A 1 222 ? 1.687 -6.977 16.065 1.00 36.41 222 VAL A CA 1
ATOM 1830 C C . VAL A 1 222 ? 0.967 -5.774 16.676 1.00 36.41 222 VAL A C 1
ATOM 1832 O O . VAL A 1 222 ? 0.275 -5.075 15.945 1.00 36.41 222 VAL A O 1
ATOM 1835 N N . VAL A 1 223 ? 1.196 -5.438 17.952 1.00 35.75 223 VAL A N 1
ATOM 1836 C CA . VAL A 1 223 ? 0.691 -4.168 18.524 1.00 35.75 223 VAL A CA 1
ATOM 1837 C C . VAL A 1 223 ? 1.261 -2.979 17.742 1.00 35.75 223 VAL A C 1
ATOM 1839 O O . VAL A 1 223 ? 0.518 -2.112 17.295 1.00 35.75 223 VAL A O 1
ATOM 1842 N N . SER A 1 224 ? 2.556 -3.021 17.410 1.00 39.06 224 SER A N 1
ATOM 1843 C CA . SER A 1 224 ? 3.178 -2.003 16.558 1.00 39.06 224 SER A CA 1
ATOM 1844 C C . SER A 1 224 ? 2.772 -2.045 15.075 1.00 39.06 224 SER A C 1
ATOM 1846 O O . SER A 1 224 ? 3.220 -1.185 14.322 1.00 39.06 224 SER A O 1
ATOM 1848 N N . LEU A 1 225 ? 1.947 -3.007 14.636 1.00 40.41 225 LEU A N 1
ATOM 1849 C CA . LEU A 1 225 ? 1.282 -2.970 13.322 1.00 40.41 225 LEU A CA 1
ATOM 1850 C C . LEU A 1 225 ? -0.036 -2.200 13.371 1.00 40.41 225 LEU A C 1
ATOM 1852 O O . LEU A 1 225 ? -0.429 -1.644 12.351 1.00 40.41 225 LEU A O 1
ATOM 1856 N N . VAL A 1 226 ? -0.704 -2.161 14.532 1.00 44.72 226 VAL A N 1
ATOM 1857 C CA . VAL A 1 226 ? -1.847 -1.268 14.767 1.00 44.72 226 VAL A CA 1
ATOM 1858 C C . VAL A 1 226 ? -1.328 0.167 14.690 1.00 44.72 226 VAL A C 1
ATOM 1860 O O . VAL A 1 226 ? -1.753 0.901 13.805 1.00 44.72 226 VAL A O 1
ATOM 1863 N N . GLU A 1 227 ? -0.298 0.494 15.484 1.00 44.91 227 GLU A N 1
ATOM 1864 C CA . GLU A 1 227 ? 0.424 1.785 15.480 1.00 44.91 227 GLU A CA 1
ATOM 1865 C C . GLU A 1 227 ? 1.033 2.178 14.116 1.00 44.91 227 GLU A C 1
ATOM 1867 O O . GLU A 1 227 ? 1.363 3.337 13.891 1.00 44.91 227 GLU A O 1
ATOM 1872 N N . ALA A 1 228 ? 1.271 1.210 13.224 1.00 42.44 228 ALA A N 1
ATOM 1873 C CA . ALA A 1 228 ? 1.824 1.431 11.882 1.00 42.44 228 ALA A CA 1
ATOM 1874 C C . ALA A 1 228 ? 0.778 1.225 10.772 1.00 42.44 228 ALA A C 1
ATOM 1876 O O . ALA A 1 228 ? 1.124 1.081 9.599 1.00 42.44 228 ALA A O 1
ATOM 1877 N N . SER A 1 229 ? -0.507 1.158 11.124 1.00 52.41 229 SER A N 1
ATOM 1878 C CA . SER A 1 229 ? -1.591 1.087 10.149 1.00 52.41 229 SER A CA 1
ATOM 1879 C C . SER A 1 229 ? -2.025 2.496 9.748 1.00 52.41 229 SER A C 1
ATOM 1881 O O . SER A 1 229 ? -2.124 3.394 10.578 1.00 52.41 229 SER A O 1
ATOM 1883 N N . TYR A 1 230 ? -2.326 2.700 8.466 1.00 61.28 230 TYR A N 1
ATOM 1884 C CA . TYR A 1 230 ? -2.815 3.995 7.998 1.00 61.28 230 TYR A CA 1
ATOM 1885 C C . TYR A 1 230 ? -4.102 4.489 8.693 1.00 61.28 230 TYR A C 1
ATOM 1887 O O . TYR A 1 230 ? -4.146 5.669 9.032 1.00 61.28 230 TYR A O 1
ATOM 1895 N N . PRO A 1 231 ? -5.118 3.645 8.992 1.00 67.25 231 PRO A N 1
ATOM 1896 C CA . PRO A 1 231 ? -6.266 4.092 9.783 1.00 67.25 231 PRO A CA 1
ATOM 1897 C C . PRO A 1 231 ? -5.897 4.528 11.210 1.00 67.25 231 PRO A C 1
ATOM 1899 O O . PRO A 1 231 ? -6.545 5.430 11.734 1.00 67.25 231 PRO A O 1
ATOM 1902 N N . HIS A 1 232 ? -4.860 3.947 11.828 1.00 67.62 232 HIS A N 1
ATOM 1903 C CA . HIS A 1 232 ? -4.331 4.436 13.107 1.00 67.62 232 HIS A CA 1
ATOM 1904 C C . HIS A 1 232 ? -3.689 5.814 12.940 1.00 67.62 232 HIS A C 1
ATOM 1906 O O . HIS A 1 232 ? -4.145 6.750 13.587 1.00 67.62 232 HIS A O 1
ATOM 1912 N N . GLU A 1 233 ? -2.736 5.980 12.015 1.00 66.50 233 GLU A N 1
ATOM 1913 C CA . GLU A 1 233 ? -2.059 7.270 11.797 1.00 66.50 233 GLU A CA 1
ATOM 1914 C C . GLU A 1 233 ? -3.062 8.385 11.447 1.00 66.50 233 GLU A C 1
ATOM 1916 O O . GLU A 1 233 ? -2.966 9.483 11.993 1.00 66.50 233 GLU A O 1
ATOM 1921 N N . LEU A 1 234 ? -4.066 8.120 10.599 1.00 71.38 234 LEU A N 1
ATOM 1922 C CA . LEU A 1 234 ? -5.104 9.104 10.265 1.00 71.38 234 LEU A CA 1
ATOM 1923 C C . LEU A 1 234 ? -5.907 9.542 11.499 1.00 71.38 234 LEU A C 1
ATOM 1925 O O . LEU A 1 234 ? -6.101 10.742 11.700 1.00 71.38 234 LEU A O 1
ATOM 1929 N N . LEU A 1 235 ? -6.347 8.599 12.341 1.00 80.75 235 LEU A N 1
ATOM 1930 C CA . LEU A 1 235 ? -7.118 8.915 13.550 1.00 80.75 235 LEU A CA 1
ATOM 1931 C C . LEU A 1 235 ? -6.250 9.503 14.677 1.00 80.75 235 LEU A C 1
ATOM 1933 O O . LEU A 1 235 ? -6.729 10.337 15.441 1.00 80.75 235 LEU A O 1
ATOM 1937 N N . HIS A 1 236 ? -4.970 9.141 14.752 1.00 77.44 236 HIS A N 1
ATOM 1938 C CA . HIS A 1 236 ? -4.011 9.731 15.684 1.00 77.44 236 HIS A CA 1
ATOM 1939 C C . HIS A 1 236 ? -3.686 11.186 15.303 1.00 77.44 236 HIS A C 1
ATOM 1941 O O . HIS A 1 236 ? -3.723 12.080 16.146 1.00 77.44 236 HIS A O 1
ATOM 1947 N N . ARG A 1 237 ? -3.470 11.476 14.011 1.00 74.69 237 ARG A N 1
ATOM 1948 C CA . ARG A 1 237 ? -3.324 12.858 13.518 1.00 74.69 237 ARG A CA 1
ATOM 1949 C C . ARG A 1 237 ? -4.591 13.674 13.721 1.00 74.69 237 ARG A C 1
ATOM 1951 O O . ARG A 1 237 ? -4.501 14.829 14.128 1.00 74.69 237 ARG A O 1
ATOM 1958 N N . LEU A 1 238 ? -5.757 13.069 13.493 1.00 82.25 238 LEU A N 1
ATOM 1959 C CA . LEU A 1 238 ? -7.053 13.667 13.801 1.00 82.25 238 LEU A CA 1
ATOM 1960 C C . LEU A 1 238 ? -7.152 14.055 15.285 1.00 82.25 238 LEU A C 1
ATOM 1962 O O . LEU A 1 238 ? -7.522 15.191 15.572 1.00 82.25 238 LEU A O 1
ATOM 1966 N N . HIS A 1 239 ? -6.740 13.180 16.210 1.00 84.62 239 HIS A N 1
ATOM 1967 C CA . HIS A 1 239 ? -6.652 13.499 17.640 1.00 84.62 239 HIS A CA 1
ATOM 1968 C C . HIS A 1 239 ? -5.782 14.733 17.897 1.00 84.62 239 HIS A C 1
ATOM 1970 O O . HIS A 1 239 ? -6.264 15.706 18.476 1.00 84.62 239 HIS A O 1
ATOM 1976 N N . THR A 1 240 ? -4.530 14.730 17.419 1.00 74.88 240 THR A N 1
ATOM 1977 C CA . THR A 1 240 ? -3.598 15.854 17.612 1.00 74.88 240 THR A CA 1
ATOM 1978 C C . THR A 1 240 ? -4.146 17.157 17.027 1.00 74.88 240 THR A C 1
ATOM 1980 O O . THR A 1 240 ? -3.997 18.216 17.626 1.00 74.88 240 THR A O 1
ATOM 1983 N N . PHE A 1 241 ? -4.807 17.115 15.866 1.00 80.75 241 PHE A N 1
ATOM 1984 C CA . PHE A 1 241 ? -5.387 18.313 15.256 1.00 80.75 241 PHE A CA 1
ATOM 1985 C C . PHE A 1 241 ? -6.628 18.827 15.991 1.00 80.75 241 PHE A C 1
ATOM 1987 O O . PHE A 1 241 ? -6.848 20.035 15.986 1.00 80.75 241 PHE A O 1
ATOM 1994 N N . ILE A 1 242 ? -7.413 17.963 16.639 1.00 82.50 242 ILE A N 1
ATOM 1995 C CA . ILE A 1 242 ? -8.510 18.390 17.519 1.00 82.50 242 ILE A CA 1
ATOM 1996 C C . ILE A 1 242 ? -7.942 19.021 18.801 1.00 82.50 242 ILE A C 1
ATOM 1998 O O . ILE A 1 242 ? -8.388 20.100 19.186 1.00 82.50 242 ILE A O 1
ATOM 2002 N N . GLU A 1 243 ? -6.925 18.407 19.417 1.00 83.19 243 GLU A N 1
ATOM 2003 C CA . GLU A 1 243 ? -6.233 18.930 20.610 1.00 83.19 243 GLU A CA 1
ATOM 2004 C C . GLU A 1 243 ? -5.619 20.319 20.343 1.00 83.19 243 GLU A C 1
ATOM 2006 O O . GLU A 1 243 ? -5.854 21.271 21.088 1.00 83.19 243 GLU A O 1
ATOM 2011 N N . ASP A 1 244 ? -4.928 20.466 19.208 1.00 79.62 244 ASP A N 1
ATOM 2012 C CA . ASP A 1 244 ? -4.357 21.725 18.714 1.00 79.62 244 ASP A CA 1
ATOM 2013 C C . ASP A 1 244 ? -5.406 22.737 18.185 1.00 79.62 244 ASP A C 1
ATOM 2015 O O . ASP A 1 244 ? -5.032 23.826 17.738 1.00 79.62 244 ASP A O 1
ATOM 2019 N N . GLN A 1 245 ? -6.701 22.393 18.166 1.00 84.44 245 GLN A N 1
ATOM 2020 C CA . GLN A 1 245 ? -7.803 23.203 17.608 1.00 84.44 245 GLN A CA 1
ATOM 2021 C C . GLN A 1 245 ? -7.631 23.572 16.113 1.00 84.44 245 GLN A C 1
ATOM 2023 O O . GLN A 1 245 ? -8.127 24.591 15.627 1.00 84.44 245 GLN A O 1
ATOM 2028 N N . LYS A 1 246 ? -6.940 22.722 15.345 1.00 75.94 246 LYS A N 1
ATOM 2029 C CA . LYS A 1 246 ? -6.682 22.848 13.897 1.00 75.94 246 LYS A CA 1
ATOM 2030 C C . LYS A 1 246 ? -7.818 22.224 13.077 1.00 75.94 246 LYS A C 1
ATOM 2032 O O . LYS A 1 246 ? -7.609 21.281 12.311 1.00 75.94 246 LYS A O 1
ATOM 2037 N N . TRP A 1 247 ? -9.026 22.764 13.230 1.00 79.75 247 TRP A N 1
ATOM 2038 C CA . TRP A 1 247 ? -10.275 22.179 12.720 1.00 79.75 247 TRP A CA 1
ATOM 2039 C C . TRP A 1 247 ? -10.291 21.856 11.217 1.00 79.75 247 TRP A C 1
ATOM 2041 O O . TRP A 1 247 ? -10.821 20.815 10.837 1.00 79.75 247 TRP A O 1
ATOM 2051 N N . ASP A 1 248 ? -9.675 22.681 10.364 1.00 69.69 248 ASP A N 1
ATOM 2052 C CA . ASP A 1 248 ? -9.617 22.416 8.916 1.00 69.69 248 ASP A CA 1
ATOM 2053 C C . ASP A 1 248 ? -8.765 21.178 8.575 1.00 69.69 248 ASP A C 1
ATOM 2055 O O . ASP A 1 248 ? -9.109 20.412 7.674 1.00 69.69 248 ASP A O 1
ATOM 2059 N N . LEU A 1 249 ? -7.674 20.945 9.319 1.00 62.06 249 LEU A N 1
ATOM 2060 C CA . LEU A 1 249 ? -6.820 19.761 9.156 1.00 62.06 249 LEU A CA 1
ATOM 2061 C C . LEU A 1 249 ? -7.477 18.514 9.752 1.00 62.06 249 LEU A C 1
ATOM 2063 O O . LEU A 1 249 ? -7.430 17.452 9.135 1.00 62.06 249 LEU A O 1
ATOM 2067 N N . ALA A 1 250 ? -8.140 18.653 10.904 1.00 71.38 250 ALA A N 1
ATOM 2068 C CA . ALA A 1 250 ? -8.964 17.594 11.481 1.00 71.38 250 ALA A CA 1
ATOM 2069 C C . ALA A 1 250 ? -10.054 17.142 10.489 1.00 71.38 250 ALA A C 1
ATOM 2071 O O . ALA A 1 250 ? -10.177 15.957 10.192 1.00 71.38 250 ALA A O 1
ATOM 2072 N N . LEU A 1 251 ? -10.791 18.083 9.890 1.00 76.88 251 LEU A N 1
ATOM 2073 C CA . LEU A 1 251 ? -11.821 17.768 8.899 1.00 76.88 251 LEU A CA 1
ATOM 2074 C C . LEU A 1 251 ? -11.242 17.108 7.636 1.00 76.88 251 LEU A C 1
ATOM 2076 O O . LEU A 1 251 ? -11.844 16.173 7.116 1.00 76.88 251 LEU A O 1
ATOM 2080 N N . ALA A 1 252 ? -10.077 17.551 7.152 1.00 64.81 252 ALA A N 1
ATOM 2081 C CA . ALA A 1 252 ? -9.417 16.924 6.006 1.00 64.81 252 ALA A CA 1
ATOM 2082 C C . ALA A 1 252 ? -9.064 15.448 6.274 1.00 64.81 252 ALA A C 1
ATOM 2084 O O . ALA A 1 252 ? -9.395 14.588 5.460 1.00 64.81 252 ALA A O 1
ATOM 2085 N N . TYR A 1 253 ? -8.470 15.151 7.435 1.00 75.25 253 TYR A N 1
ATOM 2086 C CA . TYR A 1 253 ? -8.086 13.790 7.828 1.00 75.25 253 TYR A CA 1
ATOM 2087 C C . TYR A 1 253 ? -9.300 12.897 8.124 1.00 75.25 253 TYR A C 1
ATOM 2089 O O . TYR A 1 253 ? -9.290 11.716 7.779 1.00 75.25 253 TYR A O 1
ATOM 2097 N N . LEU A 1 254 ? -10.374 13.455 8.698 1.00 78.19 254 LEU A N 1
ATOM 2098 C CA . LEU A 1 254 ? -11.642 12.743 8.874 1.00 78.19 254 LEU A CA 1
ATOM 2099 C C . LEU A 1 254 ? -12.267 12.374 7.519 1.00 78.19 254 LEU A C 1
ATOM 2101 O O . LEU A 1 254 ? -12.640 11.223 7.319 1.00 78.19 254 LEU A O 1
ATOM 2105 N N . ASN A 1 255 ? -12.326 13.315 6.570 1.00 72.75 255 ASN A N 1
ATOM 2106 C CA . ASN A 1 255 ? -12.855 13.065 5.225 1.00 72.75 255 ASN A CA 1
ATOM 2107 C C . ASN A 1 255 ? -12.023 12.029 4.448 1.00 72.75 255 ASN A C 1
ATOM 2109 O O . ASN A 1 255 ? -12.582 11.234 3.696 1.00 72.75 255 ASN A O 1
ATOM 2113 N N . GLU A 1 256 ? -10.697 12.030 4.610 1.00 65.50 256 GLU A N 1
ATOM 2114 C CA . GLU A 1 256 ? -9.819 11.029 3.997 1.00 65.50 256 GLU A CA 1
ATOM 2115 C C . GLU A 1 256 ? -10.038 9.638 4.606 1.00 65.50 256 GLU A C 1
ATOM 2117 O O . GLU A 1 256 ? -10.195 8.662 3.870 1.00 65.50 256 GLU A O 1
ATOM 2122 N N . PHE A 1 257 ? -10.151 9.547 5.935 1.00 76.12 257 PHE A N 1
ATOM 2123 C CA . PHE A 1 257 ? -10.521 8.304 6.611 1.00 76.12 257 PHE A CA 1
ATOM 2124 C C . PHE A 1 257 ? -11.892 7.791 6.141 1.00 76.12 257 PHE A C 1
ATOM 2126 O O . PHE A 1 257 ? -12.043 6.600 5.867 1.00 76.12 257 PHE A O 1
ATOM 2133 N N . GLU A 1 258 ? -12.883 8.677 5.996 1.00 78.62 258 GLU A N 1
ATOM 2134 C CA . GLU A 1 258 ? -14.199 8.319 5.461 1.00 78.62 258 GLU A CA 1
ATOM 2135 C C . GLU A 1 258 ? -14.119 7.796 4.025 1.00 78.62 258 GLU A C 1
ATOM 2137 O O . GLU A 1 258 ? -14.657 6.734 3.729 1.00 78.62 258 GLU A O 1
ATOM 2142 N N . TYR A 1 259 ? -13.404 8.495 3.143 1.00 70.06 259 TYR A N 1
ATOM 2143 C CA . TYR A 1 259 ? -13.251 8.101 1.744 1.00 70.06 259 TYR A CA 1
ATOM 2144 C C . TYR A 1 259 ? -12.556 6.741 1.569 1.00 70.06 259 TYR A C 1
ATOM 2146 O O . TYR A 1 259 ? -12.917 5.975 0.674 1.00 70.06 259 TYR A O 1
ATOM 2154 N N . LEU A 1 260 ? -11.552 6.446 2.400 1.00 53.97 260 LEU A N 1
ATOM 2155 C CA . LEU A 1 260 ? -10.756 5.221 2.302 1.00 53.97 260 LEU A CA 1
ATOM 2156 C C . LEU A 1 260 ? -11.394 4.020 3.007 1.00 53.97 260 LEU A C 1
ATOM 2158 O O . LEU A 1 260 ? -11.203 2.891 2.553 1.00 53.97 260 LEU A O 1
ATOM 2162 N N . TYR A 1 261 ? -12.104 4.251 4.115 1.00 67.12 261 TYR A N 1
ATOM 2163 C CA . TYR A 1 261 ? -12.492 3.188 5.043 1.00 67.12 261 TYR A CA 1
ATOM 2164 C C . TYR A 1 261 ? -13.963 3.178 5.438 1.00 67.12 261 TYR A C 1
ATOM 2166 O O . TYR A 1 261 ? -14.365 2.229 6.098 1.00 67.12 261 TYR A O 1
ATOM 2174 N N . VAL A 1 262 ? -14.784 4.169 5.087 1.00 70.75 262 VAL A N 1
ATOM 2175 C CA . VAL A 1 262 ? -16.199 4.195 5.487 1.00 70.75 262 VAL A CA 1
ATOM 2176 C C . VAL A 1 262 ? -17.094 3.907 4.288 1.00 70.75 262 VAL A C 1
ATOM 2178 O O . VAL A 1 262 ? -17.130 4.646 3.307 1.00 70.75 262 VAL A O 1
ATOM 2181 N N . ASN A 1 263 ? -17.852 2.815 4.371 1.00 68.31 263 ASN A N 1
ATOM 2182 C CA . ASN A 1 263 ? -18.812 2.450 3.338 1.00 68.31 263 ASN A CA 1
ATOM 2183 C C . ASN A 1 263 ? -20.047 3.380 3.351 1.00 68.31 263 ASN A C 1
ATOM 2185 O O . ASN A 1 263 ? -20.261 4.171 4.273 1.00 68.31 263 ASN A O 1
ATOM 2189 N N . ALA A 1 264 ? -20.917 3.249 2.346 1.00 66.62 264 ALA A N 1
ATOM 2190 C CA . ALA A 1 264 ? -22.106 4.095 2.195 1.00 66.62 264 ALA A CA 1
ATOM 2191 C C . ALA A 1 264 ? -23.123 4.015 3.363 1.00 66.62 264 ALA A C 1
ATOM 2193 O O . ALA A 1 264 ? -23.988 4.882 3.475 1.00 66.62 264 ALA A O 1
ATOM 2194 N N . GLU A 1 265 ? -23.034 3.009 4.240 1.00 66.88 265 GLU A N 1
ATOM 2195 C CA . GLU A 1 265 ? -23.898 2.846 5.421 1.00 66.88 265 GLU A CA 1
ATOM 2196 C C . GLU A 1 265 ? -23.314 3.503 6.694 1.00 66.88 265 GLU A C 1
ATOM 2198 O O . GLU A 1 265 ? -23.998 3.631 7.723 1.00 66.88 265 GLU A O 1
ATOM 2203 N N . GLY A 1 266 ? -22.060 3.967 6.626 1.00 66.44 266 GLY A N 1
ATOM 2204 C CA . GLY A 1 266 ? -21.298 4.507 7.753 1.00 66.44 266 GLY A CA 1
ATOM 2205 C C . GLY A 1 266 ? -20.508 3.452 8.536 1.00 66.44 266 GLY A C 1
ATOM 2206 O O . GLY A 1 266 ? -20.131 3.709 9.682 1.00 66.44 266 GLY A O 1
ATOM 2207 N N . ILE A 1 267 ? -20.291 2.267 7.955 1.00 64.81 267 ILE A N 1
ATOM 2208 C CA . ILE A 1 267 ? -19.508 1.183 8.559 1.00 64.81 267 ILE A CA 1
ATOM 2209 C C . ILE A 1 267 ? -18.047 1.332 8.132 1.00 64.81 267 ILE A C 1
ATOM 2211 O O . ILE A 1 267 ? -17.756 1.508 6.951 1.00 64.81 267 ILE A O 1
ATOM 2215 N N . VAL A 1 268 ? -17.137 1.245 9.101 1.00 60.09 268 VAL A N 1
ATOM 2216 C CA . VAL A 1 268 ? -15.694 1.230 8.871 1.00 60.09 268 VAL A CA 1
ATOM 2217 C C . VAL A 1 268 ? -15.291 -0.154 8.355 1.00 60.09 268 VAL A C 1
ATOM 2219 O O . VAL A 1 268 ? -15.276 -1.128 9.104 1.00 60.09 268 VAL A O 1
ATOM 2222 N N . GLU A 1 269 ? -14.952 -0.246 7.077 1.00 56.28 269 GLU A N 1
ATOM 2223 C CA . GLU A 1 269 ? -14.403 -1.421 6.408 1.00 56.28 269 GLU A CA 1
ATOM 2224 C C . GLU A 1 269 ? -12.887 -1.260 6.248 1.00 56.28 269 GLU A C 1
ATOM 2226 O O . GLU A 1 269 ? -12.381 -0.767 5.241 1.00 56.28 269 GLU A O 1
ATOM 2231 N N . ILE A 1 270 ? -12.138 -1.702 7.258 1.00 57.31 270 ILE A N 1
ATOM 2232 C CA . ILE A 1 270 ? -10.679 -1.808 7.174 1.00 57.31 270 ILE A CA 1
ATOM 2233 C C . ILE A 1 270 ? -10.337 -3.279 7.009 1.00 57.31 270 ILE A C 1
ATOM 2235 O O . ILE A 1 270 ? -10.478 -4.077 7.939 1.00 57.31 270 ILE A O 1
ATOM 2239 N N . ALA A 1 271 ? -9.845 -3.636 5.826 1.00 43.53 271 ALA A N 1
ATOM 2240 C CA . ALA A 1 271 ? -9.350 -4.977 5.578 1.00 43.53 271 ALA A CA 1
ATOM 2241 C C . ALA A 1 271 ? -8.231 -5.323 6.570 1.00 43.53 271 ALA A C 1
ATOM 2243 O O . ALA A 1 271 ? -7.180 -4.681 6.607 1.00 43.53 271 ALA A O 1
ATOM 2244 N N . GLY A 1 272 ? -8.490 -6.346 7.381 1.00 42.34 272 GLY A N 1
ATOM 2245 C CA . GLY A 1 272 ? -7.535 -6.878 8.342 1.00 42.34 272 GLY A CA 1
ATOM 2246 C C . GLY A 1 272 ? -7.723 -6.492 9.806 1.00 42.34 272 GLY A C 1
ATOM 2247 O O . GLY A 1 272 ? -6.998 -6.999 10.658 1.00 42.34 272 GLY A O 1
ATOM 2248 N N . PHE A 1 273 ? -8.717 -5.665 10.130 1.00 40.25 273 PHE A N 1
ATOM 2249 C CA . PHE A 1 273 ? -9.055 -5.335 11.516 1.00 40.25 273 PHE A CA 1
ATOM 2250 C C . PHE A 1 273 ? -10.513 -5.689 11.819 1.00 40.25 273 PHE A C 1
ATOM 2252 O O . PHE A 1 273 ? -11.395 -5.546 10.975 1.00 40.25 273 PHE A O 1
ATOM 2259 N N . ARG A 1 274 ? -10.780 -6.178 13.038 1.00 32.62 274 ARG A N 1
ATOM 2260 C CA . ARG A 1 274 ? -12.140 -6.516 13.489 1.00 32.62 274 ARG A CA 1
ATOM 2261 C C . ARG A 1 274 ? -12.969 -5.245 13.691 1.00 32.62 274 ARG A C 1
ATOM 2263 O O . ARG A 1 274 ? -13.074 -4.749 14.809 1.00 32.62 274 ARG A O 1
ATOM 2270 N N . THR A 1 275 ? -13.652 -4.783 12.654 1.00 32.84 275 THR A N 1
ATOM 2271 C CA . THR A 1 275 ? -14.785 -3.867 12.812 1.00 32.84 275 THR A CA 1
ATOM 2272 C C . THR A 1 275 ? -16.062 -4.697 12.931 1.00 32.84 275 THR A C 1
ATOM 2274 O O . THR A 1 275 ? -16.452 -5.435 12.029 1.00 32.84 275 THR A O 1
ATOM 2277 N N . SER A 1 276 ? -16.679 -4.685 14.115 1.00 34.50 276 SER A N 1
ATOM 2278 C CA . SER A 1 276 ? -17.852 -5.522 14.398 1.00 34.50 276 SER A CA 1
ATOM 2279 C C . SER A 1 276 ? -19.140 -4.697 14.496 1.00 34.50 276 SER A C 1
ATOM 2281 O O . SER A 1 276 ? -19.092 -3.522 14.819 1.00 34.50 276 SER A O 1
ATOM 2283 N N . LYS A 1 277 ? -20.276 -5.350 14.210 1.00 35.81 277 LYS A N 1
ATOM 2284 C CA . LYS A 1 277 ? -21.676 -5.066 14.609 1.00 35.81 277 LYS A CA 1
ATOM 2285 C C . LYS A 1 277 ? -22.221 -3.617 14.589 1.00 35.81 277 LYS A C 1
ATOM 2287 O O . LYS A 1 277 ? -21.739 -2.709 15.253 1.00 35.81 277 LYS A O 1
ATOM 2292 N N . GLN A 1 278 ? -23.417 -3.482 14.003 1.00 38.75 278 GLN A N 1
ATOM 2293 C CA . GLN A 1 278 ? -24.252 -2.262 13.932 1.00 38.75 278 GLN A CA 1
ATOM 2294 C C . GLN A 1 278 ? -24.554 -1.545 15.273 1.00 38.75 278 GLN A C 1
ATOM 2296 O O . GLN A 1 278 ? -24.986 -0.395 15.260 1.00 38.75 278 GLN A O 1
ATOM 2301 N N . THR A 1 279 ? -24.312 -2.173 16.428 1.00 44.06 279 THR A N 1
ATOM 2302 C CA . THR A 1 279 ? -24.623 -1.656 17.778 1.00 44.06 279 THR A CA 1
ATOM 2303 C C . THR A 1 279 ? -23.870 -0.384 18.199 1.00 44.06 279 THR A C 1
ATOM 2305 O O . THR A 1 279 ? -24.154 0.168 19.259 1.00 44.06 279 THR A O 1
ATOM 2308 N N . TYR A 1 280 ? -22.901 0.097 17.415 1.00 49.75 280 TYR A N 1
ATOM 2309 C CA . TYR A 1 280 ? -22.056 1.237 17.802 1.00 49.75 280 TYR A CA 1
ATOM 2310 C C . TYR A 1 280 ? -22.601 2.616 17.402 1.00 49.75 280 TYR A C 1
ATOM 2312 O O . TYR A 1 280 ? -22.251 3.607 18.040 1.00 49.75 280 TYR A O 1
ATOM 2320 N N . LYS A 1 281 ? -23.522 2.692 16.430 1.00 45.56 281 LYS A N 1
ATOM 2321 C CA . LYS A 1 281 ? -24.147 3.961 16.001 1.00 45.56 281 LYS A CA 1
ATOM 2322 C C . LYS A 1 281 ? -24.995 4.587 17.121 1.00 45.56 281 LYS A C 1
ATOM 2324 O O . LYS A 1 281 ? -24.973 5.796 17.325 1.00 45.56 281 LYS A O 1
ATOM 2329 N N . GLU A 1 282 ? -25.665 3.751 17.913 1.00 49.88 282 GLU A N 1
ATOM 2330 C CA . GLU A 1 282 ? -26.440 4.167 19.091 1.00 49.88 282 GLU A CA 1
ATOM 2331 C C . GLU A 1 282 ? -25.539 4.647 20.242 1.00 49.88 282 GLU A C 1
ATOM 2333 O O . GLU A 1 282 ? -25.862 5.626 20.914 1.00 49.88 282 GLU A O 1
ATOM 2338 N N . GLN A 1 283 ? -24.375 4.017 20.445 1.00 52.12 283 GLN A N 1
ATOM 2339 C CA . GLN A 1 283 ? -23.404 4.457 21.456 1.00 52.12 283 GLN A CA 1
ATOM 2340 C C . GLN A 1 283 ? -22.773 5.806 21.097 1.00 52.12 283 GLN A C 1
ATOM 2342 O O . GLN A 1 283 ? -22.638 6.653 21.978 1.00 52.12 283 GLN A O 1
ATOM 2347 N N . ALA A 1 284 ? -22.451 6.032 19.819 1.00 46.06 284 ALA A N 1
ATOM 2348 C CA . ALA A 1 284 ? -21.933 7.310 19.336 1.00 46.06 284 ALA A CA 1
ATOM 2349 C C . ALA A 1 284 ? -22.929 8.456 19.577 1.00 46.06 284 ALA A C 1
ATOM 2351 O O . ALA A 1 284 ? -22.563 9.461 20.179 1.00 46.06 284 ALA A O 1
ATOM 2352 N N . ASN A 1 285 ? -24.207 8.260 19.230 1.00 55.22 285 ASN A N 1
ATOM 2353 C CA . ASN A 1 285 ? -25.269 9.234 19.509 1.00 55.22 285 ASN A CA 1
ATOM 2354 C C . ASN A 1 285 ? -25.413 9.505 21.022 1.00 55.22 285 ASN A C 1
ATOM 2356 O O . ASN A 1 285 ? -25.454 10.655 21.451 1.00 55.22 285 ASN A O 1
ATOM 2360 N N . THR A 1 286 ? -25.394 8.449 21.846 1.00 58.31 286 THR A N 1
ATOM 2361 C CA . THR A 1 286 ? -25.496 8.558 23.317 1.00 58.31 286 THR A CA 1
ATOM 2362 C C . THR A 1 286 ? -24.289 9.274 23.952 1.00 58.31 286 THR A C 1
ATOM 2364 O O . THR A 1 286 ? -24.402 9.851 25.035 1.00 58.31 286 THR A O 1
ATOM 2367 N N . MET A 1 287 ? -23.111 9.232 23.318 1.00 55.53 287 MET A N 1
ATOM 2368 C CA . MET A 1 287 ? -21.916 9.963 23.762 1.00 55.53 287 MET A CA 1
ATOM 2369 C C . MET A 1 287 ? -21.869 11.397 23.221 1.00 55.53 287 MET A C 1
ATOM 2371 O O . MET A 1 287 ? -21.458 12.287 23.963 1.00 55.53 287 MET A O 1
ATOM 2375 N N . ALA A 1 288 ? -22.371 11.651 22.008 1.00 53.69 288 ALA A N 1
ATOM 2376 C CA . ALA A 1 288 ? -22.553 12.999 21.466 1.00 53.69 288 ALA A CA 1
ATOM 2377 C C . ALA A 1 288 ? -23.444 13.862 22.383 1.00 53.69 288 ALA A C 1
ATOM 2379 O O . ALA A 1 288 ? -23.112 15.007 22.678 1.00 53.69 288 ALA A O 1
ATOM 2380 N N . GLU A 1 289 ? -24.508 13.286 22.955 1.00 58.16 289 GLU A N 1
ATOM 2381 C CA . GLU A 1 289 ? -25.358 13.954 23.958 1.00 58.16 289 GLU A CA 1
ATOM 2382 C C . GLU A 1 289 ? -24.616 14.334 25.259 1.00 58.16 289 GLU A C 1
ATOM 2384 O O . GLU A 1 289 ? -25.034 15.251 25.968 1.00 58.16 289 GLU A O 1
ATOM 2389 N N . ARG A 1 290 ? -23.496 13.669 25.582 1.00 56.06 290 ARG A N 1
ATOM 2390 C CA . ARG A 1 290 ? -22.667 13.944 26.776 1.00 56.06 290 ARG A CA 1
ATOM 2391 C C . ARG A 1 290 ? -21.511 14.913 26.515 1.00 56.06 290 ARG A C 1
ATOM 2393 O O . ARG A 1 290 ? -20.872 15.369 27.466 1.00 56.06 290 ARG A O 1
ATOM 2400 N N . MET A 1 291 ? -21.236 15.248 25.255 1.00 57.88 291 MET A N 1
ATOM 2401 C CA . MET A 1 291 ? -20.053 16.026 24.871 1.00 57.88 291 MET A CA 1
ATOM 2402 C C . MET A 1 291 ? -20.003 17.446 25.441 1.00 57.88 291 MET A C 1
ATOM 2404 O O . MET A 1 291 ? -18.911 17.969 25.653 1.00 57.88 291 MET A O 1
ATOM 2408 N N . SER A 1 292 ? -21.154 18.038 25.770 1.00 53.94 292 SER A N 1
ATOM 2409 C CA . SER A 1 292 ? -21.285 19.409 26.290 1.00 53.94 292 SER A CA 1
ATOM 2410 C C . SER A 1 292 ? -20.537 19.696 27.604 1.00 53.94 292 SER A C 1
ATOM 2412 O O . SER A 1 292 ? -20.463 20.852 28.015 1.00 53.94 292 SER A O 1
ATOM 2414 N N . THR A 1 293 ? -19.985 18.675 28.274 1.00 56.88 293 THR A N 1
ATOM 2415 C CA . THR A 1 293 ? -19.236 18.829 29.538 1.00 56.88 293 THR A CA 1
ATOM 2416 C C . THR A 1 293 ? -17.944 18.007 29.649 1.00 56.88 293 THR A C 1
ATOM 2418 O O . THR A 1 293 ? -17.225 18.177 30.631 1.00 56.88 293 THR A O 1
ATOM 2421 N N . GLN A 1 294 ? -17.633 17.108 28.701 1.00 69.44 294 GLN A N 1
ATOM 2422 C CA . GLN A 1 294 ? -16.577 16.086 28.867 1.00 69.44 294 GLN A CA 1
ATOM 2423 C C . GLN A 1 294 ? -15.784 15.755 27.580 1.00 69.44 294 GLN A C 1
ATOM 2425 O O . GLN A 1 294 ? -15.294 14.637 27.433 1.00 69.44 294 GLN A O 1
ATOM 2430 N N . ALA A 1 295 ? -15.630 16.698 26.643 1.00 69.81 295 ALA A N 1
ATOM 2431 C CA . ALA A 1 295 ? -14.969 16.458 25.349 1.00 69.81 295 ALA A CA 1
ATOM 2432 C C . ALA A 1 295 ? -13.569 15.800 25.451 1.00 69.81 295 ALA A C 1
ATOM 2434 O O . ALA A 1 295 ? -13.283 14.857 24.718 1.00 69.81 295 ALA A O 1
ATOM 2435 N N . GLU A 1 296 ? -12.737 16.222 26.408 1.00 72.50 296 GLU A N 1
ATOM 2436 C CA . GLU A 1 296 ? -11.388 15.675 26.650 1.00 72.50 296 GLU A CA 1
ATOM 2437 C C . GLU A 1 296 ? -11.408 14.186 27.061 1.00 72.50 296 GLU A C 1
ATOM 2439 O O . GLU A 1 296 ? -10.605 13.384 26.586 1.00 72.50 296 GLU A O 1
ATOM 2444 N N . LEU A 1 297 ? -12.393 13.782 27.871 1.00 78.75 297 LEU A N 1
ATOM 2445 C CA . LEU A 1 297 ? -12.634 12.383 28.252 1.00 78.75 297 LEU A CA 1
ATOM 2446 C C . LEU A 1 297 ? -13.079 11.532 27.051 1.00 78.75 297 LEU A C 1
ATOM 24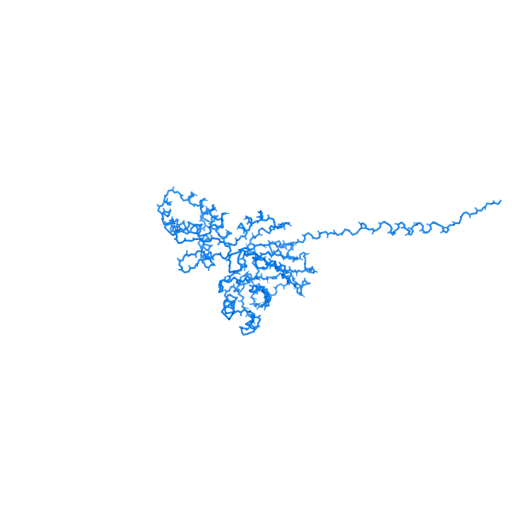48 O O . LEU A 1 297 ? -12.654 10.385 26.918 1.00 78.75 297 LEU A O 1
ATOM 2452 N N . VAL A 1 298 ? -13.902 12.095 26.159 1.00 80.06 298 VAL A N 1
ATOM 2453 C CA . VAL A 1 298 ? -14.340 11.414 24.927 1.00 80.06 298 VAL A CA 1
ATOM 2454 C C . VAL A 1 298 ? -13.174 11.264 23.942 1.00 80.06 298 VAL A C 1
ATOM 2456 O O . VAL A 1 298 ? -13.033 10.201 23.342 1.00 80.06 298 VAL A O 1
ATOM 2459 N N . MET A 1 299 ? -12.291 12.265 23.828 1.00 84.12 299 MET A N 1
ATOM 2460 C CA . MET A 1 299 ? -11.056 12.174 23.034 1.00 84.12 299 MET A CA 1
ATOM 2461 C C . MET A 1 299 ? -10.104 11.090 23.550 1.00 84.12 299 MET A C 1
ATOM 2463 O O . MET A 1 299 ? -9.645 10.265 22.764 1.00 84.12 299 MET A O 1
ATOM 2467 N N . GLN A 1 300 ? -9.842 11.044 24.861 1.00 81.00 300 GLN A N 1
ATOM 2468 C CA . GLN A 1 300 ? -9.008 9.995 25.464 1.00 81.00 300 GLN A CA 1
ATOM 2469 C C . GLN A 1 300 ? -9.606 8.596 25.253 1.00 81.00 300 GLN A C 1
ATOM 2471 O O . GLN A 1 300 ? -8.879 7.637 24.999 1.00 81.00 300 GLN A O 1
ATOM 2476 N N . GLN A 1 301 ? -10.935 8.464 25.317 1.00 84.06 301 GLN A N 1
ATOM 2477 C CA . GLN A 1 301 ? -11.610 7.195 25.047 1.00 84.06 301 GLN A CA 1
ATOM 2478 C C . GLN A 1 301 ? -11.559 6.802 23.558 1.00 84.06 301 GLN A C 1
ATOM 2480 O O . GLN A 1 301 ? -11.433 5.617 23.248 1.00 84.06 301 GLN A O 1
ATOM 2485 N N . ALA A 1 302 ? -11.623 7.768 22.637 1.00 83.31 302 ALA A N 1
ATOM 2486 C CA . ALA A 1 302 ? -11.456 7.524 21.206 1.00 83.31 302 ALA A CA 1
ATOM 2487 C C . ALA A 1 302 ? -10.033 7.041 20.874 1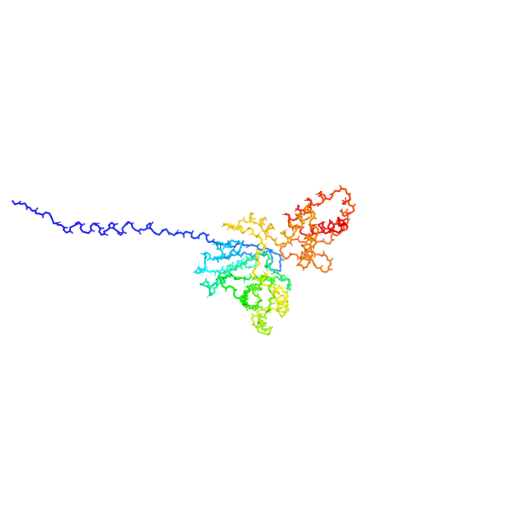.00 83.31 302 ALA A C 1
ATOM 2489 O O . ALA A 1 302 ? -9.881 6.056 20.154 1.00 83.31 302 ALA A O 1
ATOM 2490 N N . ASP A 1 303 ? -9.008 7.665 21.459 1.00 77.94 303 ASP A N 1
ATOM 2491 C CA . ASP A 1 303 ? -7.598 7.279 21.305 1.00 77.94 303 ASP A CA 1
ATOM 2492 C C . ASP A 1 303 ? -7.325 5.864 21.839 1.00 77.94 303 ASP A C 1
ATOM 2494 O O . ASP A 1 303 ? -6.751 5.025 21.148 1.00 77.94 303 ASP A O 1
ATOM 2498 N N . GLN A 1 304 ? -7.885 5.518 23.003 1.00 76.12 304 GLN A N 1
ATOM 2499 C CA . GLN A 1 304 ? -7.833 4.147 23.524 1.00 76.12 304 GLN A CA 1
ATOM 2500 C C . GLN A 1 304 ? -8.445 3.109 22.569 1.00 76.12 304 GLN A C 1
ATOM 2502 O O . GLN A 1 304 ? -7.981 1.968 22.548 1.00 76.12 304 GLN A O 1
ATOM 2507 N N . TYR A 1 305 ? -9.467 3.463 21.780 1.00 78.62 305 TYR A N 1
ATOM 2508 C CA . TYR A 1 305 ? -10.004 2.570 20.749 1.00 78.62 305 TYR A CA 1
ATOM 2509 C C . TYR A 1 305 ? -9.101 2.479 19.511 1.00 78.62 305 TYR A C 1
ATOM 2511 O O . TYR A 1 305 ? -9.007 1.394 18.937 1.00 78.62 305 TYR A O 1
ATOM 2519 N N . VAL A 1 306 ? -8.392 3.553 19.140 1.00 66.69 306 VAL A N 1
ATOM 2520 C CA . VAL A 1 306 ? -7.367 3.540 18.076 1.00 66.69 306 VAL A CA 1
ATOM 2521 C C . VAL A 1 306 ? -6.224 2.587 18.438 1.00 66.69 306 VAL A C 1
ATOM 2523 O O . VAL A 1 306 ? -5.912 1.687 17.659 1.00 66.69 306 VAL A O 1
ATOM 2526 N N . GLU A 1 307 ? -5.680 2.700 19.652 1.00 63.81 307 GLU A N 1
ATOM 2527 C CA . GLU A 1 307 ? -4.628 1.815 20.182 1.00 63.81 307 GLU A CA 1
ATOM 2528 C C . GLU A 1 307 ? -5.062 0.338 20.266 1.00 63.81 307 GLU A C 1
ATOM 2530 O O . GLU A 1 307 ? -4.257 -0.579 20.113 1.00 63.81 307 GLU A O 1
ATOM 2535 N N . GLN A 1 308 ? -6.358 0.085 20.472 1.00 61.12 308 GLN A N 1
ATOM 2536 C CA . GLN A 1 308 ? -6.943 -1.263 20.489 1.00 61.12 308 GLN A CA 1
ATOM 2537 C C . GLN A 1 308 ? -7.310 -1.793 19.089 1.00 61.12 308 GLN A C 1
ATOM 2539 O O . GLN A 1 308 ? -7.742 -2.942 18.973 1.00 61.12 308 GLN A O 1
ATOM 2544 N N . GLY A 1 309 ? -7.170 -0.984 18.033 1.00 54.84 309 GLY A N 1
ATOM 2545 C CA . GLY A 1 309 ? -7.581 -1.323 16.667 1.00 54.84 309 GLY A CA 1
ATOM 2546 C C . GLY A 1 309 ? -9.100 -1.348 16.438 1.00 54.84 309 GLY A C 1
ATOM 2547 O O . GLY A 1 309 ? -9.553 -1.860 15.414 1.00 54.84 309 GLY A O 1
ATOM 2548 N N . ASP A 1 310 ? -9.907 -0.803 17.358 1.00 70.25 310 ASP A N 1
ATOM 2549 C CA . ASP A 1 310 ? -11.358 -0.644 17.184 1.00 70.25 310 ASP A CA 1
ATOM 2550 C C . ASP A 1 310 ? -11.669 0.681 16.481 1.00 70.25 310 ASP A C 1
ATOM 2552 O O . ASP A 1 310 ? -12.208 1.648 17.030 1.00 70.25 310 ASP A O 1
ATOM 2556 N N . PHE A 1 311 ? -11.288 0.711 15.210 1.00 73.38 311 PHE A N 1
ATOM 2557 C CA . PHE A 1 311 ? -11.404 1.892 14.373 1.00 73.38 311 PHE A CA 1
ATOM 2558 C C . PHE A 1 311 ? -12.857 2.331 14.142 1.00 73.38 311 PHE A C 1
ATOM 2560 O O . PHE A 1 311 ? -13.092 3.519 13.958 1.00 73.38 311 PHE A O 1
ATOM 2567 N N . GLN A 1 312 ? -13.842 1.422 14.219 1.00 80.06 312 GLN A N 1
ATOM 2568 C CA . GLN A 1 312 ? -15.266 1.777 14.139 1.00 80.06 312 GLN A CA 1
ATOM 2569 C C . GLN A 1 312 ? -15.681 2.671 15.308 1.00 80.06 312 GLN A C 1
ATOM 2571 O O . GLN A 1 312 ? -16.309 3.711 15.085 1.00 80.06 312 GLN A O 1
ATOM 2576 N N . ARG A 1 313 ? -15.353 2.289 16.550 1.00 77.94 313 ARG A N 1
ATOM 2577 C CA . ARG A 1 313 ? -15.694 3.101 17.725 1.00 77.94 313 ARG A CA 1
ATOM 2578 C C . ARG A 1 313 ? -14.873 4.383 17.778 1.00 77.94 313 ARG A C 1
ATOM 2580 O O . ARG A 1 313 ? -15.457 5.434 18.024 1.00 77.94 313 ARG A O 1
ATOM 2587 N N . ALA A 1 314 ? -13.577 4.324 17.468 1.00 82.38 314 ALA A N 1
ATOM 2588 C CA . ALA A 1 314 ? -12.727 5.510 17.390 1.00 82.38 314 ALA A CA 1
ATOM 2589 C C . ALA A 1 314 ? -13.264 6.552 16.390 1.00 82.38 314 ALA A C 1
ATOM 2591 O O . ALA A 1 314 ? -13.554 7.681 16.784 1.00 82.38 314 ALA A O 1
ATOM 2592 N N . TYR A 1 315 ? -13.479 6.163 15.126 1.00 86.12 315 TYR A N 1
ATOM 2593 C CA . TYR A 1 315 ? -14.052 7.027 14.084 1.00 86.12 315 TYR A CA 1
ATOM 2594 C C . TYR A 1 315 ? -15.381 7.649 14.520 1.00 86.12 315 TYR A C 1
ATOM 2596 O O . TYR A 1 315 ? -15.564 8.857 14.397 1.00 86.12 315 TYR A O 1
ATOM 2604 N N . SER A 1 316 ? -16.289 6.843 15.081 1.00 81.50 316 SER A N 1
ATOM 2605 C CA . SER A 1 316 ? -17.620 7.324 15.474 1.00 81.50 316 SER A CA 1
ATOM 2606 C C . SER A 1 316 ? -17.556 8.408 16.561 1.00 81.50 316 SER A C 1
ATOM 2608 O O . SER A 1 316 ? -18.379 9.321 16.556 1.00 81.50 316 SER A O 1
ATOM 2610 N N . LEU A 1 317 ? -16.573 8.336 17.469 1.00 85.06 317 LEU A N 1
ATOM 2611 C CA . LEU A 1 317 ? -16.346 9.362 18.490 1.00 85.06 317 LEU A CA 1
ATOM 2612 C C . LEU A 1 317 ? -15.643 10.600 17.928 1.00 85.06 317 LEU A C 1
ATOM 2614 O O . LEU A 1 317 ? -16.115 11.708 18.169 1.00 85.06 317 LEU A O 1
ATOM 2618 N N . TYR A 1 318 ? -14.572 10.447 17.142 1.00 87.88 318 TYR A N 1
ATOM 2619 C CA . TYR A 1 318 ? -13.904 11.598 16.521 1.00 87.88 318 TYR A CA 1
ATOM 2620 C C . TYR A 1 318 ? -14.832 12.375 15.582 1.00 87.88 318 TYR A C 1
ATOM 2622 O O . TYR A 1 318 ? -14.817 13.605 15.593 1.00 87.88 318 TYR A O 1
ATOM 2630 N N . LYS A 1 319 ? -15.690 11.678 14.830 1.00 86.62 319 LYS A N 1
ATOM 2631 C CA . LYS A 1 319 ? -16.725 12.299 14.000 1.00 86.62 319 LYS A CA 1
ATOM 2632 C C . LYS A 1 319 ? -17.695 13.128 14.836 1.00 86.62 319 LYS A C 1
ATOM 2634 O O . LYS A 1 319 ? -17.859 14.312 14.558 1.00 86.62 319 LYS A O 1
ATOM 2639 N N . ALA A 1 320 ? -18.254 12.550 15.903 1.00 84.19 320 ALA A N 1
ATOM 2640 C CA . ALA A 1 320 ? -19.123 13.282 16.822 1.00 84.19 320 ALA A CA 1
ATOM 2641 C C . ALA A 1 320 ? -18.422 14.516 17.419 1.00 84.19 320 ALA A C 1
ATOM 2643 O O . ALA A 1 320 ? -19.040 15.575 17.525 1.00 84.19 320 ALA A O 1
ATOM 2644 N N . ILE A 1 321 ? -17.125 14.423 17.743 1.00 83.44 321 ILE A N 1
ATOM 2645 C CA . ILE A 1 321 ? -16.345 15.561 18.247 1.00 83.44 321 ILE A CA 1
ATOM 2646 C C . ILE A 1 321 ? -16.227 16.672 17.199 1.00 83.44 321 ILE A C 1
ATOM 2648 O O . ILE A 1 321 ? -16.533 17.825 17.508 1.00 83.44 321 ILE A O 1
ATOM 2652 N N . VAL A 1 322 ? -15.838 16.344 15.965 1.00 83.44 322 VAL A N 1
ATOM 2653 C CA . VAL A 1 322 ? -15.687 17.327 14.878 1.00 83.44 322 VAL A CA 1
ATOM 2654 C C . VAL A 1 322 ? -17.034 17.950 14.492 1.00 83.44 322 VAL A C 1
ATOM 2656 O O . VAL A 1 322 ? -17.093 19.147 14.223 1.00 83.44 322 VAL A O 1
ATOM 2659 N N . GLU A 1 323 ? -18.124 17.179 14.502 1.00 82.88 323 GLU A N 1
ATOM 2660 C CA . GLU A 1 323 ? -19.469 17.663 14.159 1.00 82.88 323 GLU A CA 1
ATOM 2661 C C . GLU A 1 323 ? -20.097 18.553 15.248 1.00 82.88 323 GLU A C 1
ATOM 2663 O O . GLU A 1 323 ? -20.835 19.479 14.915 1.00 82.88 323 GLU A O 1
ATOM 2668 N N . THR A 1 324 ? -19.808 18.310 16.534 1.00 76.69 324 THR A N 1
ATOM 2669 C CA . THR A 1 324 ? -20.411 19.056 17.664 1.00 76.69 324 THR A CA 1
ATOM 2670 C C . THR A 1 324 ? -19.565 20.215 18.194 1.00 76.69 324 THR A C 1
ATOM 2672 O O . THR A 1 324 ? -20.123 21.151 18.764 1.00 76.69 324 THR A O 1
ATOM 2675 N N . THR A 1 325 ? -18.238 20.174 18.026 1.00 69.69 325 THR A N 1
ATOM 2676 C CA . THR A 1 325 ? -17.303 21.173 18.595 1.00 69.69 325 THR A CA 1
ATOM 2677 C C . THR A 1 325 ? -16.918 22.267 17.589 1.00 69.69 325 THR A C 1
ATOM 2679 O O . THR A 1 325 ? -16.217 23.219 17.933 1.00 69.69 325 THR A O 1
ATOM 2682 N N . LYS A 1 326 ? -17.375 22.157 16.337 1.00 60.41 326 LYS A N 1
ATOM 2683 C CA . LYS A 1 326 ? -17.143 23.161 15.297 1.00 60.41 326 LYS A CA 1
ATOM 2684 C C . LYS A 1 326 ? -17.892 24.471 15.626 1.00 60.41 326 LYS A C 1
ATOM 2686 O O . LYS A 1 326 ? -19.093 24.399 15.888 1.00 60.41 326 LYS A O 1
ATOM 2691 N N . PRO A 1 327 ? -17.219 25.639 15.604 1.00 53.41 327 PRO A N 1
ATOM 2692 C CA . PRO A 1 327 ? -17.862 26.943 15.793 1.00 53.41 327 PRO A CA 1
ATOM 2693 C C . PRO A 1 327 ? -18.714 27.384 14.589 1.00 53.41 327 PRO A C 1
ATOM 2695 O O . PRO A 1 327 ? -18.421 26.946 13.450 1.00 53.41 327 PRO A O 1
#

Secondary structure (DSSP, 8-state):
--PPPPTHHHHHHHHHHHHHS-SS-----------EEEEEEEEETTEEEEEEEEESS---SSSTTTTTTTTTS--EEEEEEE-SS-EEEEEEE-TTTTT-EEE--GGG-EEEEETTEEEEEEEEEEE-TT--SEEEEEEEEEETTEEEEEEEEEEE-SSTTPBEEE-S-HHHHHHHTTTS-HHHHHHHHHHHHHH--BSGGGS-SS------------SGGGHHHHTTSHHHHHHHHHHHHHHTT-HHHHHHHHHHHHHHHB-TTS-B--TTS----TTHHHHHHHHHTTHHHHHHHHHHHHHHHHHTT-HHHHHHHHHHHHHHH--

Radius of gyration: 26.38 Å; chains: 1; bounding box: 112×53×52 Å